Protein AF-A0A8S2MH20-F1 (afdb_monomer)

Nearest PDB structures (foldseek):
  2elb-assembly1_A-2  TM=4.738E-01  e=5.020E-03  Homo sapiens
  3i2w-assembly1_A  TM=4.968E-01  e=1.484E-01  Drosophila melanogaster
  7aal-assembly1_B  TM=5.121E-01  e=1.968E-01  Homo sapiens
  3hah-assembly1_A  TM=5.717E-01  e=6.085E-01  Homo sapiens
  4tql-assembly1_A  TM=4.526E-01  e=5.197E+00  synthetic construct

pLDDT: mean 73.65, std 18.99, range [35.81, 98.44]

InterPro domains:
  IPR004148 BAR domain [PF03114] (23-130)
  IPR004148 BAR domain [PS51021] (1-155)
  IPR027267 AH/BAR domain superfamily [G3DSA:1.20.1270.60] (4-149)
  IPR027267 AH/BAR domain superfamily [SSF103657] (18-142)
  IPR051492 Dynamin-binding and Rho GEF [PTHR22834] (9-238)

Mean predicted aligned error: 18.68 Å

Foldseek 3Di:
DDPPPDLVVVVVVLVCCLCVVLVVVLVVLLVPQAVVLVVVLVVVVPVVVVLVVQLVVLVVQLVVLVVVLVPDDDPCNVVSVVSNVVSVVSNVVSVVVSVPVVVVSVVVSVVSVVRSVVSNVVSVVSSVVSSVVSVVVSVVVLVPDPVVVPDDVVVVVVVVCVVVVVVVVVVLVVDCPRPCNVVVVVPDDPVRVVVVVCVVVVPDDPPDADDVVNVVVCPVPDPPVQKDKDWDDDDDDDDDDDDDPIGIDIDGDD

Organism: NCBI:txid392030

Sequence (254 aa):
MDKVPDLPQQFLRSKRVLLENSFTDFCNHIELYVIQSINSLTKLFVKPTNLISKRHKKLLDYDSAQSAYEKVKDQQLRQVRHALDFSKQSYEVLNNQLIEELPVLYEYGCQILSICLKEYIRAYLCLMQQMRINTQNILNQVLLSDDVQQLNWQEILERFNEKNNTTSEELFQLTITAKNFSERIRNLSKTQLTSIIKNFYNYDKDTYLQTDEVRNLLKHNFPEQNLFIVIQNYTGSSSINQSIKSREKIIVRN

Solvent-accessible surface area (backbone atoms only — not comparable to full-atom values): 14694 Å² total; per-residue (Å²): 136,80,78,78,73,60,62,69,58,54,51,52,51,49,52,46,55,52,54,51,52,48,49,48,52,37,51,53,49,40,45,63,58,31,50,48,49,50,52,52,53,58,59,62,48,53,61,57,55,52,48,53,53,51,30,53,55,30,45,54,51,22,55,51,30,49,58,51,45,77,72,55,68,79,87,55,42,67,62,39,48,53,53,26,55,51,29,43,52,61,19,49,56,47,47,52,51,47,67,61,49,48,61,55,52,50,53,53,50,52,51,52,52,52,50,27,51,52,51,47,52,51,40,50,53,50,40,53,4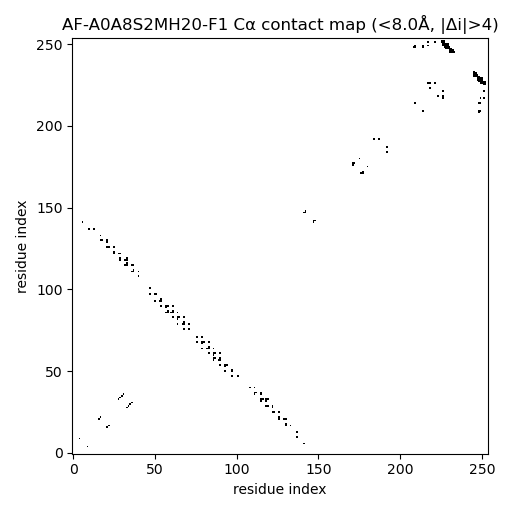9,52,54,50,53,53,51,49,52,51,51,53,57,52,71,69,36,80,76,52,80,76,54,65,61,66,63,53,51,50,54,48,50,53,52,50,49,52,52,47,51,56,48,46,75,72,43,90,83,37,95,53,44,70,58,54,58,70,73,46,52,75,68,58,51,49,51,54,50,47,65,71,51,62,78,83,73,75,92,79,76,79,51,69,67,59,50,51,51,49,61,71,76,43,62,71,94,45,54,44,78,50,72,62,83,82,86,76,94,75,90,82,89,76,90,77,82,74,54,71,40,79,46,74,70,131

Secondary structure (DSSP, 8-state):
------HHHHHHHHHHHHHHHHHHHHHHHHIIIIIHHHHHHHHHHHHHHHHHHHHHHHHHHHHHHHHHHHH--TTSHHHHHHHHHHHHHHHHHHHHHHHHHHHHHHHHHHHHHHHHHHHHHHHHHHHHHHHHHHHHHHHHHHHTSGGGGGS-HHHHHHHHHHHHHHHHHHHHHH-TT-TTHHHHHHHS-HHHHHHHHHHHS-SSS-SS---HHHHHHHHHHS-GGGEEEEEE-------S------EEEEEE--

Radius of gyration: 32.37 Å; Cα contacts (8 Å, |Δi|>4): 120; chains: 1; bounding box: 73×55×103 Å

Structure (mmCIF, N/CA/C/O backbone):
data_AF-A0A8S2MH20-F1
#
_entry.id   AF-A0A8S2MH20-F1
#
loop_
_atom_site.group_PDB
_atom_site.id
_atom_site.type_symbol
_atom_site.label_atom_id
_atom_site.label_alt_id
_atom_site.label_comp_id
_atom_site.label_asym_id
_atom_site.label_entity_id
_atom_site.label_seq_id
_atom_site.pdbx_PDB_ins_code
_atom_site.Cartn_x
_atom_site.Cartn_y
_atom_site.Cartn_z
_atom_site.occupancy
_atom_site.B_iso_or_equiv
_atom_site.auth_seq_id
_atom_site.auth_comp_id
_atom_site.auth_asym_id
_atom_site.auth_atom_id
_atom_site.pdbx_PDB_model_num
ATOM 1 N N . MET A 1 1 ? 22.581 5.894 -60.437 1.00 35.81 1 MET A N 1
ATOM 2 C CA . MET A 1 1 ? 23.258 6.607 -59.334 1.00 35.81 1 MET A CA 1
ATOM 3 C C . MET A 1 1 ? 22.242 6.759 -58.224 1.00 35.81 1 MET A C 1
ATOM 5 O O . MET A 1 1 ? 21.585 7.790 -58.119 1.00 35.81 1 MET A O 1
ATOM 9 N N . ASP A 1 2 ? 22.041 5.681 -57.476 1.00 39.22 2 ASP A N 1
ATOM 10 C CA . ASP A 1 2 ? 21.122 5.684 -56.348 1.00 39.22 2 ASP A CA 1
ATOM 11 C C . ASP A 1 2 ? 21.793 6.422 -55.198 1.00 39.22 2 ASP A C 1
ATOM 13 O O . ASP A 1 2 ? 22.932 6.128 -54.835 1.00 39.22 2 ASP A O 1
ATOM 17 N N . LYS A 1 3 ? 21.116 7.456 -54.694 1.00 41.94 3 LYS A N 1
ATOM 18 C CA . LYS A 1 3 ? 21.581 8.237 -53.551 1.00 41.94 3 LYS A CA 1
ATOM 19 C C . LYS A 1 3 ? 21.791 7.273 -52.388 1.00 41.94 3 LYS A C 1
ATOM 21 O O . LYS A 1 3 ? 20.811 6.746 -51.863 1.00 41.94 3 LYS A O 1
ATOM 26 N N . VAL A 1 4 ? 23.051 7.065 -52.003 1.00 46.25 4 VAL A N 1
ATOM 27 C CA . VAL A 1 4 ? 23.410 6.431 -50.732 1.00 46.25 4 VAL A CA 1
ATOM 28 C C . VAL A 1 4 ? 22.601 7.157 -49.657 1.00 46.25 4 VAL A C 1
ATOM 30 O O . VAL A 1 4 ? 22.699 8.385 -49.555 1.00 46.25 4 VAL A O 1
ATOM 33 N N . PRO A 1 5 ? 21.698 6.469 -48.947 1.00 50.06 5 PRO A N 1
ATOM 34 C CA . PRO A 1 5 ? 20.864 7.143 -47.979 1.00 50.06 5 PRO A CA 1
ATOM 35 C C . PRO A 1 5 ? 21.749 7.660 -46.845 1.00 50.06 5 PRO A C 1
ATOM 37 O O . PRO A 1 5 ? 22.615 6.945 -46.353 1.00 50.06 5 PRO A O 1
ATOM 40 N N . ASP A 1 6 ? 21.520 8.915 -46.462 1.00 62.50 6 ASP A N 1
ATOM 41 C CA . ASP A 1 6 ? 22.255 9.645 -45.428 1.00 62.50 6 ASP A CA 1
ATOM 42 C C . ASP A 1 6 ? 22.274 8.828 -44.119 1.00 62.50 6 ASP A C 1
ATOM 44 O O . ASP A 1 6 ? 21.295 8.800 -43.363 1.00 62.50 6 ASP A O 1
ATOM 48 N N . LEU A 1 7 ? 23.375 8.104 -43.887 1.00 59.34 7 LEU A N 1
ATOM 49 C CA . LEU A 1 7 ? 23.597 7.190 -42.760 1.00 59.34 7 LEU A CA 1
ATOM 50 C C . LEU A 1 7 ? 23.283 7.848 -41.392 1.00 59.34 7 LEU A C 1
ATOM 52 O O . LEU A 1 7 ? 22.625 7.211 -40.562 1.00 59.34 7 LEU A O 1
ATOM 56 N N . PRO A 1 8 ? 23.604 9.144 -41.163 1.00 64.44 8 PRO A N 1
ATOM 57 C CA . PRO A 1 8 ? 23.156 9.901 -39.993 1.00 64.44 8 PRO A CA 1
ATOM 58 C C . PRO A 1 8 ? 21.632 9.992 -39.838 1.00 64.44 8 PRO A C 1
ATOM 60 O O . PRO A 1 8 ? 21.114 9.840 -38.731 1.00 64.44 8 PRO A O 1
ATOM 63 N N . GLN A 1 9 ? 20.875 10.213 -40.917 1.00 64.25 9 GLN A N 1
ATOM 64 C CA . GLN A 1 9 ? 19.411 10.303 -40.845 1.00 64.25 9 GLN A CA 1
ATOM 65 C C . GLN A 1 9 ? 18.760 8.944 -40.603 1.00 64.25 9 GLN A C 1
ATOM 67 O O . GLN A 1 9 ? 17.765 8.868 -39.879 1.00 64.25 9 GLN A O 1
ATOM 72 N N . GLN A 1 10 ? 19.315 7.869 -41.164 1.00 63.44 10 GLN A N 1
ATOM 73 C CA . GLN A 1 10 ? 18.856 6.511 -40.871 1.00 63.44 10 GLN A CA 1
ATOM 74 C C . GLN A 1 10 ? 19.140 6.121 -39.419 1.00 63.44 10 GLN A C 1
ATOM 76 O O . GLN A 1 10 ? 18.257 5.574 -38.754 1.00 63.44 10 GLN A O 1
ATOM 81 N N . PHE A 1 11 ? 20.312 6.480 -38.891 1.00 64.31 11 PHE A N 1
ATOM 82 C CA . PHE A 1 11 ? 20.658 6.291 -37.485 1.00 64.31 11 PHE A CA 1
ATOM 83 C C . PHE A 1 11 ? 19.718 7.072 -36.557 1.00 64.31 11 PHE A C 1
ATOM 85 O O . PHE A 1 11 ? 19.180 6.509 -35.606 1.00 64.31 11 PHE A O 1
ATOM 92 N N . LEU A 1 12 ? 19.450 8.349 -36.852 1.00 66.56 12 LEU A N 1
ATOM 93 C CA . LEU A 1 12 ? 18.551 9.187 -36.051 1.00 66.56 12 LEU A CA 1
ATOM 94 C C . LEU A 1 12 ? 17.091 8.721 -36.112 1.00 66.56 12 LEU A C 1
ATOM 96 O O . LEU A 1 12 ? 16.413 8.730 -35.084 1.00 66.56 12 LEU A O 1
ATOM 100 N N . ARG A 1 13 ? 16.603 8.283 -37.281 1.00 66.81 13 ARG A N 1
ATOM 101 C CA . ARG A 1 13 ? 15.263 7.683 -37.421 1.00 66.81 13 ARG A CA 1
ATOM 102 C C . ARG A 1 13 ? 15.157 6.374 -36.654 1.00 66.81 13 ARG A C 1
ATOM 104 O O . ARG A 1 13 ? 14.195 6.194 -35.917 1.00 66.81 13 ARG A O 1
ATOM 111 N N . SER A 1 14 ? 16.158 5.507 -36.783 1.00 62.75 14 SER A N 1
ATOM 112 C CA . SER A 1 14 ? 16.198 4.232 -36.069 1.00 62.75 14 SER A CA 1
ATOM 113 C C . SER A 1 14 ? 16.231 4.476 -34.568 1.00 62.75 14 SER A C 1
ATOM 115 O O . SER A 1 14 ? 15.357 3.977 -33.879 1.00 62.75 14 SER A O 1
ATOM 117 N N . LYS A 1 15 ? 17.128 5.344 -34.077 1.00 67.19 15 LYS A N 1
ATOM 118 C CA . LYS A 1 15 ? 17.207 5.780 -32.674 1.00 67.19 15 LYS A CA 1
ATOM 119 C C . LYS A 1 15 ? 15.873 6.318 -32.152 1.00 67.19 15 LYS A C 1
ATOM 121 O O . LYS A 1 15 ? 15.484 5.962 -31.045 1.00 67.19 15 LYS A O 1
ATOM 126 N N . ARG A 1 16 ? 15.183 7.159 -32.930 1.00 67.94 16 ARG A N 1
ATOM 127 C CA . ARG A 1 16 ? 13.880 7.727 -32.558 1.00 67.94 16 ARG A CA 1
ATOM 128 C C . ARG A 1 16 ? 12.824 6.638 -32.387 1.00 67.94 16 ARG A C 1
ATOM 130 O O . ARG A 1 16 ? 12.239 6.545 -31.321 1.00 67.94 16 ARG A O 1
ATOM 137 N N . VAL A 1 17 ? 12.652 5.775 -33.387 1.00 64.81 17 VAL A N 1
ATOM 138 C CA . VAL A 1 17 ? 11.684 4.663 -33.349 1.00 64.81 17 VAL A CA 1
ATOM 139 C C . VAL A 1 17 ? 11.989 3.696 -32.198 1.00 64.81 17 VAL A C 1
ATOM 141 O O . VAL A 1 17 ? 11.078 3.204 -31.542 1.00 64.81 17 VAL A O 1
ATOM 144 N N . LEU A 1 18 ? 13.271 3.456 -31.919 1.00 65.62 18 LEU A N 1
ATOM 145 C CA . LEU A 1 18 ? 13.744 2.571 -30.852 1.00 65.62 18 LEU A CA 1
ATOM 146 C C . LEU A 1 18 ? 13.397 3.097 -29.459 1.00 65.62 18 LEU A C 1
ATOM 148 O O . LEU A 1 18 ? 12.849 2.359 -28.642 1.00 65.62 18 LEU A O 1
ATOM 152 N N . LEU A 1 19 ? 13.742 4.362 -29.206 1.00 66.19 19 LEU A N 1
ATOM 153 C CA . LEU A 1 19 ? 13.518 5.023 -27.926 1.00 66.19 19 LEU A CA 1
ATOM 154 C C . LEU A 1 19 ? 12.040 5.309 -27.714 1.00 66.19 19 LEU A C 1
ATOM 156 O O . LEU A 1 19 ? 11.555 5.063 -26.624 1.00 66.19 19 LEU A O 1
ATOM 160 N N . GLU A 1 20 ? 11.326 5.791 -28.728 1.00 72.44 20 GLU A N 1
ATOM 161 C CA . GLU A 1 20 ? 9.916 6.142 -28.580 1.00 72.44 20 GLU A CA 1
ATOM 162 C C . GLU A 1 20 ? 9.058 4.884 -28.423 1.00 72.44 20 GLU A C 1
ATOM 164 O O . GLU A 1 20 ? 8.361 4.770 -27.425 1.00 72.44 20 GLU A O 1
ATOM 169 N N . ASN A 1 21 ? 9.171 3.877 -29.296 1.00 77.88 21 ASN A N 1
ATOM 170 C CA . ASN A 1 21 ? 8.258 2.729 -29.229 1.00 77.88 21 ASN A CA 1
ATOM 171 C C . ASN A 1 21 ? 8.546 1.812 -28.032 1.00 77.88 21 ASN A C 1
ATOM 173 O O . ASN A 1 21 ? 7.634 1.498 -27.274 1.00 77.88 21 ASN A O 1
ATOM 177 N N . SER A 1 22 ? 9.810 1.426 -27.811 1.00 78.94 22 SER A N 1
ATOM 178 C CA . SER A 1 22 ? 10.149 0.491 -26.722 1.00 78.94 22 SER A CA 1
ATOM 179 C C . SER A 1 22 ? 9.887 1.116 -25.347 1.00 78.94 22 SER A C 1
ATOM 181 O O . SER A 1 22 ? 9.432 0.440 -24.424 1.00 78.94 22 SER A O 1
ATOM 183 N N . PHE A 1 23 ? 10.156 2.419 -25.198 1.00 84.25 23 PHE A N 1
ATOM 184 C CA . PHE A 1 23 ? 9.893 3.129 -23.948 1.00 84.25 23 PHE A CA 1
ATOM 185 C C . PHE A 1 23 ? 8.401 3.392 -23.742 1.00 84.25 23 PHE A C 1
ATOM 187 O O . PHE A 1 23 ? 7.917 3.253 -22.622 1.00 84.25 23 PHE A O 1
ATOM 194 N N . THR A 1 24 ? 7.653 3.725 -24.797 1.00 86.38 24 THR A N 1
ATOM 195 C CA . THR A 1 24 ? 6.192 3.844 -24.716 1.00 86.38 24 THR A CA 1
ATOM 196 C C . THR A 1 24 ? 5.551 2.516 -24.322 1.00 86.38 24 THR A C 1
ATOM 198 O O . THR A 1 24 ? 4.717 2.506 -23.420 1.00 86.38 24 THR A O 1
ATOM 201 N N . ASP A 1 25 ? 5.977 1.394 -24.904 1.00 86.56 25 ASP A N 1
ATOM 202 C CA . ASP A 1 25 ? 5.482 0.064 -24.536 1.00 86.56 25 ASP A CA 1
ATOM 203 C C . ASP A 1 25 ? 5.805 -0.281 -23.079 1.00 86.56 25 ASP A C 1
ATOM 205 O O . ASP A 1 25 ? 4.944 -0.775 -22.348 1.00 86.56 25 ASP A O 1
ATOM 209 N N . PHE A 1 26 ? 7.018 0.043 -22.622 1.00 88.94 26 PHE A N 1
ATOM 210 C CA . PHE A 1 26 ? 7.394 -0.084 -21.216 1.00 88.94 26 PHE A CA 1
ATOM 211 C C . PHE A 1 26 ? 6.478 0.748 -20.306 1.00 88.94 26 PHE A C 1
ATOM 213 O O . PHE A 1 26 ? 5.910 0.207 -19.359 1.00 88.94 26 PHE A O 1
ATOM 220 N N . CYS A 1 27 ? 6.290 2.036 -20.598 1.00 92.25 27 CYS A N 1
ATOM 221 C CA . CYS A 1 27 ? 5.433 2.924 -19.812 1.00 92.25 27 CYS A CA 1
ATOM 222 C C . CYS A 1 27 ? 3.981 2.435 -19.775 1.00 92.25 27 CYS A C 1
ATOM 224 O O . CYS A 1 27 ? 3.393 2.375 -18.699 1.00 92.25 27 CYS A O 1
ATOM 226 N N . ASN A 1 28 ? 3.429 2.015 -20.916 1.00 91.69 28 ASN A N 1
ATOM 227 C CA . ASN A 1 28 ? 2.085 1.441 -20.996 1.00 91.69 28 ASN A CA 1
ATOM 228 C C . ASN A 1 28 ? 1.970 0.163 -20.155 1.00 91.69 28 ASN A C 1
ATOM 230 O O . ASN A 1 28 ? 0.976 -0.037 -19.458 1.00 91.69 28 ASN A O 1
ATOM 234 N N . HIS A 1 29 ? 2.998 -0.692 -20.174 1.00 92.69 29 HIS A N 1
ATOM 235 C CA . HIS A 1 29 ? 3.037 -1.903 -19.356 1.00 92.69 29 HIS A CA 1
ATOM 236 C C . HIS A 1 29 ? 3.053 -1.584 -17.857 1.00 92.69 29 HIS A C 1
ATOM 238 O O . HIS A 1 29 ? 2.294 -2.174 -17.087 1.00 92.69 29 HIS A O 1
ATOM 244 N N . ILE A 1 30 ? 3.887 -0.630 -17.433 1.00 95.38 30 ILE A N 1
ATOM 245 C CA . ILE A 1 30 ? 3.940 -0.178 -16.038 1.00 95.38 30 ILE A CA 1
ATOM 246 C C . ILE A 1 30 ? 2.607 0.443 -15.613 1.00 95.38 30 ILE A C 1
ATOM 248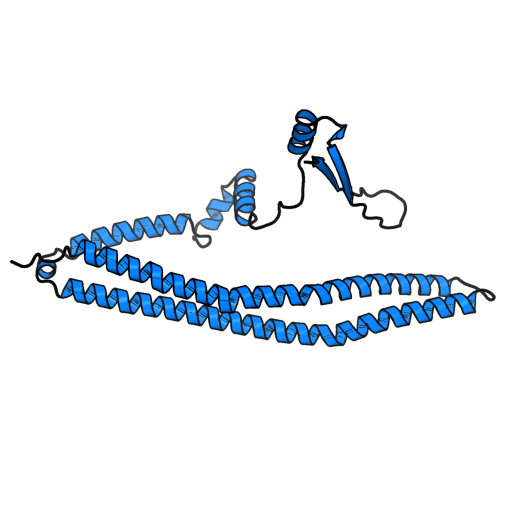 O O . ILE A 1 30 ? 2.104 0.118 -14.536 1.00 95.38 30 ILE A O 1
ATOM 252 N N . GLU A 1 31 ? 2.005 1.280 -16.454 1.00 94.69 31 GLU A N 1
ATOM 253 C CA . GLU A 1 31 ? 0.713 1.903 -16.170 1.00 94.69 31 GLU A CA 1
ATOM 254 C C . GLU A 1 31 ? -0.370 0.841 -15.924 1.00 94.69 31 GLU A C 1
ATOM 256 O O . GLU A 1 31 ? -1.025 0.838 -14.880 1.00 94.69 31 GLU A O 1
ATOM 261 N N . LEU A 1 32 ? -0.502 -0.119 -16.843 1.00 93.38 32 LEU A N 1
ATOM 262 C CA . LEU A 1 32 ? -1.549 -1.141 -16.802 1.00 93.38 32 LEU A CA 1
ATOM 263 C C . LEU A 1 32 ? -1.362 -2.166 -15.678 1.00 93.38 32 LEU A C 1
ATOM 265 O O . LEU A 1 32 ? -2.324 -2.508 -14.997 1.00 93.38 32 LEU A O 1
ATOM 269 N N . TYR A 1 33 ? -0.147 -2.678 -15.475 1.00 90.88 33 TYR A N 1
ATOM 270 C CA . TYR A 1 33 ? 0.060 -3.830 -14.587 1.00 90.88 33 TYR A CA 1
ATOM 271 C C . TYR A 1 33 ? 0.595 -3.461 -13.205 1.00 90.88 33 TYR A C 1
ATOM 273 O O . TYR A 1 33 ? 0.394 -4.219 -12.254 1.00 90.88 33 TYR A O 1
ATOM 281 N N . VAL A 1 34 ? 1.245 -2.304 -13.062 1.00 93.62 34 VAL A N 1
ATOM 282 C CA . VAL A 1 34 ? 1.849 -1.867 -11.796 1.00 93.62 34 VAL A CA 1
ATOM 283 C C . VAL A 1 34 ? 1.042 -0.730 -11.182 1.00 93.62 34 VAL A C 1
ATOM 285 O O . VAL A 1 34 ? 0.529 -0.875 -10.072 1.00 93.62 34 VAL A O 1
ATOM 288 N N . ILE A 1 35 ? 0.882 0.385 -11.898 1.00 93.19 35 ILE A N 1
ATOM 289 C CA . ILE A 1 35 ? 0.248 1.597 -11.359 1.00 93.19 35 ILE A CA 1
ATOM 290 C C . ILE A 1 35 ? -1.234 1.345 -11.065 1.00 93.19 35 ILE A C 1
ATOM 292 O O . ILE A 1 35 ? -1.691 1.610 -9.951 1.00 93.19 35 ILE A O 1
ATOM 296 N N . GLN A 1 36 ? -1.987 0.758 -11.999 1.00 92.94 36 GLN A N 1
ATOM 297 C CA . GLN A 1 36 ? -3.400 0.432 -11.769 1.00 92.94 36 GLN A CA 1
ATOM 298 C C . GLN A 1 36 ? -3.612 -0.580 -10.632 1.00 92.94 36 GLN A C 1
ATOM 300 O O . GLN A 1 36 ? -4.541 -0.421 -9.832 1.00 92.94 36 GLN A O 1
ATOM 305 N N . SER A 1 37 ? -2.739 -1.582 -10.511 1.00 91.94 37 SER A N 1
ATOM 306 C CA . SER A 1 37 ? -2.772 -2.573 -9.427 1.00 91.94 37 SER A CA 1
ATOM 307 C C . SER A 1 37 ? -2.533 -1.925 -8.059 1.00 91.94 37 SER A C 1
ATOM 309 O O . SER A 1 37 ? -3.294 -2.159 -7.117 1.00 91.94 37 SER A O 1
ATOM 311 N N . ILE A 1 38 ? -1.538 -1.036 -7.952 1.00 93.50 38 ILE A N 1
ATOM 312 C CA . ILE A 1 38 ? -1.251 -0.272 -6.726 1.00 93.50 38 ILE A CA 1
ATOM 313 C C . ILE A 1 38 ? -2.396 0.694 -6.397 1.00 93.50 38 ILE A C 1
ATOM 315 O O . ILE A 1 38 ? -2.811 0.793 -5.241 1.00 93.50 38 ILE A O 1
ATOM 319 N N . ASN A 1 39 ? -2.963 1.371 -7.396 1.00 93.31 39 ASN A N 1
ATOM 320 C CA . ASN A 1 39 ? -4.111 2.259 -7.207 1.00 93.31 39 ASN A CA 1
ATOM 321 C C . ASN A 1 39 ? -5.337 1.494 -6.692 1.00 93.31 39 ASN A C 1
ATOM 323 O O . ASN A 1 39 ? -6.046 1.968 -5.802 1.00 93.31 39 ASN A O 1
ATOM 327 N N . SER A 1 40 ? -5.575 0.294 -7.221 1.00 91.25 40 SER A N 1
ATOM 328 C CA . SER A 1 40 ? -6.656 -0.585 -6.769 1.00 91.25 40 SER A CA 1
ATOM 329 C C . SER A 1 40 ? -6.431 -1.044 -5.329 1.00 91.25 40 SER A C 1
ATOM 331 O O . SER A 1 40 ? -7.341 -0.936 -4.509 1.00 91.25 40 SER A O 1
ATOM 333 N N . LEU A 1 41 ? -5.204 -1.447 -4.986 1.00 92.31 41 LEU A N 1
ATOM 334 C CA . LEU A 1 41 ? -4.825 -1.785 -3.614 1.00 92.31 41 LEU A CA 1
ATOM 335 C C . LEU A 1 41 ? -5.025 -0.600 -2.655 1.00 92.31 41 LEU A C 1
ATOM 337 O O . LEU A 1 41 ? -5.595 -0.762 -1.580 1.00 92.31 41 LEU A O 1
ATOM 341 N N . THR A 1 42 ? -4.646 0.612 -3.065 1.00 93.25 42 THR A N 1
ATOM 342 C CA . THR A 1 42 ? -4.823 1.829 -2.254 1.00 93.25 42 THR A CA 1
ATOM 343 C C . THR A 1 42 ? -6.295 2.078 -1.917 1.00 93.25 42 THR A C 1
ATOM 345 O O . THR A 1 42 ? -6.635 2.398 -0.777 1.00 93.25 42 THR A O 1
ATOM 348 N N . LYS A 1 43 ? -7.196 1.868 -2.884 1.00 91.50 43 LYS A N 1
ATOM 349 C CA . LYS A 1 43 ? -8.646 2.002 -2.675 1.00 91.50 43 LYS A CA 1
ATOM 350 C C . LYS A 1 43 ? -9.192 0.972 -1.683 1.00 91.50 43 LYS A C 1
ATOM 352 O O . LYS A 1 43 ? -10.106 1.300 -0.926 1.00 91.50 43 LYS A O 1
ATOM 357 N N . LEU A 1 44 ? -8.629 -0.239 -1.645 1.00 90.75 44 LEU A N 1
ATOM 358 C CA . LEU A 1 44 ? -9.047 -1.281 -0.701 1.00 90.75 44 LEU A CA 1
ATOM 359 C C . LEU A 1 44 ? -8.784 -0.897 0.761 1.00 90.75 44 LEU A C 1
ATOM 361 O O . LEU A 1 44 ? -9.536 -1.337 1.626 1.00 90.75 44 LEU A O 1
ATOM 365 N N . PHE A 1 45 ? -7.800 -0.037 1.055 1.00 90.38 45 PHE A N 1
ATOM 366 C CA . PHE A 1 45 ? -7.512 0.395 2.430 1.00 90.38 45 PHE A CA 1
ATOM 367 C C . PHE A 1 45 ? -8.555 1.350 3.022 1.00 90.38 45 PHE A C 1
ATOM 369 O O . PHE A 1 45 ? -8.690 1.411 4.243 1.00 90.38 45 PHE A O 1
ATOM 376 N N . VAL A 1 46 ? -9.347 2.048 2.199 1.00 93.44 46 VAL A N 1
ATOM 377 C CA . VAL A 1 46 ? -10.290 3.078 2.675 1.00 93.44 46 VAL A CA 1
ATOM 378 C C . VAL A 1 46 ? -11.304 2.510 3.675 1.00 93.44 46 VAL A C 1
ATOM 380 O O . VAL A 1 46 ? -11.510 3.072 4.753 1.00 93.44 46 VAL A O 1
ATOM 383 N N . LYS A 1 47 ? -11.939 1.379 3.345 1.00 91.62 47 LYS A N 1
ATOM 384 C CA . LYS A 1 47 ? -12.954 0.751 4.208 1.00 91.62 47 LYS A CA 1
ATOM 385 C C . LYS A 1 47 ? -12.349 0.250 5.537 1.00 91.62 47 LYS A C 1
ATOM 387 O O . LYS A 1 47 ? -12.879 0.646 6.576 1.00 91.62 47 LYS A O 1
ATOM 392 N N . PRO A 1 48 ? -11.256 -0.536 5.552 1.00 93.31 48 PRO A N 1
ATOM 393 C CA . PRO A 1 48 ? -10.539 -0.912 6.771 1.00 93.31 48 PRO A CA 1
ATOM 394 C C . PRO A 1 48 ? -10.132 0.284 7.638 1.00 93.31 48 PRO A C 1
ATOM 396 O O . PRO A 1 48 ? -10.392 0.272 8.838 1.00 93.31 48 PRO A O 1
ATOM 399 N N . THR A 1 49 ? -9.571 1.355 7.062 1.00 95.00 49 THR A N 1
ATOM 400 C CA . THR A 1 49 ? -9.188 2.562 7.820 1.00 95.00 49 THR A CA 1
ATOM 401 C C . THR A 1 49 ? -10.390 3.213 8.511 1.00 95.00 49 THR A C 1
ATOM 403 O O . THR A 1 49 ? -10.319 3.588 9.689 1.00 95.00 49 THR A O 1
ATOM 406 N N . ASN A 1 50 ? -11.526 3.293 7.816 1.00 95.06 50 ASN A N 1
ATOM 407 C CA . ASN A 1 50 ? -12.770 3.792 8.398 1.00 95.06 50 ASN A CA 1
ATOM 408 C C . ASN A 1 50 ? -13.291 2.863 9.505 1.00 95.06 50 ASN A C 1
ATOM 410 O O . ASN A 1 50 ? -13.747 3.338 10.548 1.00 95.06 50 ASN A O 1
ATOM 414 N N . LEU A 1 51 ? -13.197 1.545 9.311 1.00 96.44 51 LEU A N 1
ATOM 415 C CA . LEU A 1 51 ? -13.639 0.544 10.282 1.00 96.44 51 LEU A CA 1
ATOM 416 C C . LEU A 1 51 ? -12.785 0.585 11.561 1.00 96.44 51 LEU A C 1
ATOM 418 O O . LEU A 1 51 ? -13.338 0.586 12.659 1.00 96.44 51 LEU A O 1
ATOM 422 N N . ILE A 1 52 ? -11.461 0.726 11.431 1.00 97.25 52 ILE A N 1
ATOM 423 C CA . ILE A 1 52 ? -10.522 0.922 12.548 1.00 97.25 52 ILE A CA 1
ATOM 424 C C . ILE A 1 52 ? -10.883 2.183 13.337 1.00 97.25 52 ILE A C 1
ATOM 426 O O . ILE A 1 52 ? -10.983 2.136 14.566 1.00 97.25 52 ILE A O 1
ATOM 430 N N . SER A 1 53 ? -11.135 3.293 12.640 1.00 97.62 53 SER A N 1
ATOM 431 C CA . SER A 1 53 ? -11.535 4.557 13.273 1.00 97.62 53 SER A CA 1
ATOM 432 C C . SER A 1 53 ? -12.866 4.414 14.021 1.00 97.62 53 SER A C 1
ATOM 434 O O . SER A 1 53 ? -13.008 4.876 15.155 1.00 97.62 53 SER A O 1
ATOM 436 N N . LYS A 1 54 ? -13.838 3.708 13.425 1.00 97.44 54 LYS A N 1
ATOM 437 C CA . LYS A 1 54 ? -15.137 3.420 14.049 1.00 97.44 54 LYS A CA 1
ATOM 438 C C . LYS A 1 54 ? -14.993 2.519 15.279 1.00 97.44 54 LYS A C 1
ATOM 440 O O . LYS A 1 54 ? -15.618 2.806 16.299 1.00 97.44 54 LYS A O 1
ATOM 445 N N . ARG A 1 55 ? -14.152 1.479 15.213 1.00 98.38 55 ARG A N 1
ATOM 446 C CA . ARG A 1 55 ? -13.829 0.603 16.351 1.00 98.38 55 ARG A CA 1
ATOM 447 C C . ARG A 1 55 ? -13.226 1.411 17.496 1.00 98.38 55 ARG A C 1
ATOM 449 O O . ARG A 1 55 ? -13.658 1.254 18.630 1.00 98.38 55 ARG A O 1
ATOM 456 N N . HIS A 1 56 ? -12.281 2.305 17.201 1.00 97.88 56 HIS A N 1
ATOM 457 C CA . HIS A 1 56 ? -11.668 3.160 18.216 1.00 97.88 56 HIS A CA 1
ATOM 458 C C . HIS A 1 56 ? -12.703 4.052 18.913 1.00 97.88 56 HIS A C 1
ATOM 460 O O . HIS A 1 56 ? -12.747 4.090 20.137 1.00 97.88 56 HIS A O 1
ATOM 466 N N . LYS A 1 57 ? -13.607 4.685 18.154 1.00 98.06 57 LYS A N 1
ATOM 467 C CA . LYS A 1 57 ? -14.715 5.450 18.743 1.00 98.06 57 LYS A CA 1
ATOM 468 C C . LYS A 1 57 ? -15.595 4.585 19.656 1.00 98.06 57 LYS A C 1
ATOM 470 O O . LYS A 1 57 ? -15.959 5.023 20.739 1.00 98.06 57 LYS A O 1
ATOM 475 N N . LYS A 1 58 ? -15.912 3.354 19.244 1.00 97.38 58 LYS A N 1
ATOM 476 C CA . LYS A 1 58 ? -16.740 2.435 20.043 1.00 97.38 58 LYS A CA 1
ATOM 477 C C . LYS A 1 58 ? -16.042 1.899 21.288 1.00 97.38 58 LYS A C 1
ATOM 479 O O . LYS A 1 58 ? -16.716 1.653 22.280 1.00 97.38 58 LYS A O 1
ATOM 484 N N . LEU A 1 59 ? -14.718 1.777 21.258 1.00 97.56 59 LEU A N 1
ATOM 485 C CA . LEU A 1 59 ? -13.928 1.466 22.445 1.00 97.56 59 LEU A CA 1
ATOM 486 C C . LEU A 1 59 ? -14.047 2.582 23.493 1.00 97.56 59 LEU A C 1
ATOM 488 O O . LEU A 1 59 ? -14.316 2.292 24.649 1.00 97.56 59 LEU A O 1
ATOM 492 N N . LEU A 1 60 ? -13.954 3.850 23.076 1.00 97.88 60 LEU A N 1
ATOM 493 C CA . LEU A 1 60 ? -14.129 4.993 23.983 1.00 97.88 60 LEU A CA 1
ATOM 494 C C . LEU A 1 60 ? -15.549 5.063 24.576 1.00 97.88 60 LEU A C 1
ATOM 496 O O . LEU A 1 60 ? -15.710 5.386 25.755 1.00 97.88 60 LEU A O 1
ATOM 500 N N . ASP A 1 61 ? -16.576 4.739 23.778 1.00 96.62 61 ASP A N 1
ATOM 501 C CA . ASP A 1 61 ? -17.963 4.631 24.259 1.00 96.62 61 ASP A CA 1
ATOM 502 C C . ASP A 1 61 ? -18.091 3.522 25.328 1.00 96.62 61 ASP A C 1
ATOM 504 O O . ASP A 1 61 ? -18.757 3.711 26.348 1.00 96.62 61 ASP A O 1
ATOM 508 N N . TYR A 1 62 ? -17.441 2.372 25.109 1.00 97.06 62 TYR A N 1
ATOM 509 C CA . TYR A 1 62 ? -17.407 1.256 26.057 1.00 97.06 62 TYR A CA 1
ATOM 510 C C . TYR A 1 62 ? -16.664 1.612 27.349 1.00 97.06 62 TYR A C 1
ATOM 512 O O . TYR A 1 62 ? -17.230 1.425 28.423 1.00 97.06 62 TYR A O 1
ATOM 520 N N . ASP A 1 63 ? -15.472 2.207 27.266 1.00 96.62 63 ASP A N 1
ATOM 521 C CA . ASP A 1 63 ? -14.698 2.644 28.438 1.00 96.62 63 ASP A CA 1
ATOM 522 C C . ASP A 1 63 ? -15.483 3.662 29.284 1.00 96.62 63 ASP A C 1
ATOM 524 O O . ASP A 1 63 ? -15.504 3.602 30.517 1.00 96.62 63 ASP A O 1
ATOM 528 N N . SER A 1 64 ? -16.202 4.574 28.623 1.00 94.94 64 SER A N 1
ATOM 529 C CA . SER A 1 64 ? -17.068 5.549 29.296 1.00 94.94 64 SER A CA 1
ATOM 530 C C . SER A 1 64 ? -18.241 4.872 30.013 1.00 94.94 64 SER A C 1
ATOM 532 O O . SER A 1 64 ? -18.542 5.208 31.161 1.00 94.94 64 SER A O 1
ATOM 534 N N . ALA A 1 65 ? -18.892 3.901 29.363 1.00 94.25 65 ALA A N 1
ATOM 535 C CA . ALA A 1 65 ? -19.984 3.130 29.956 1.00 94.25 65 ALA A CA 1
ATOM 536 C C . ALA A 1 65 ? -19.503 2.254 31.126 1.00 94.25 65 ALA A C 1
ATOM 538 O O . ALA A 1 65 ? -20.196 2.151 32.139 1.00 94.25 65 ALA A O 1
ATOM 539 N N . GLN A 1 66 ? -18.300 1.686 31.022 1.00 94.06 66 GLN A N 1
ATOM 540 C CA . GLN A 1 66 ? -17.655 0.908 32.078 1.00 94.06 66 GLN A CA 1
ATOM 541 C C . GLN A 1 66 ? -17.405 1.784 33.313 1.00 94.06 66 GLN A C 1
ATOM 543 O O . GLN A 1 66 ? -17.818 1.430 34.417 1.00 94.06 66 GLN A O 1
ATOM 548 N N . SER A 1 67 ? -16.845 2.985 33.125 1.00 94.19 67 SER A N 1
ATOM 549 C CA . SER A 1 67 ? -16.639 3.933 34.228 1.00 94.19 67 SER A CA 1
ATOM 550 C C . SER A 1 67 ? -17.953 4.396 34.870 1.00 94.19 67 SER A C 1
ATOM 552 O O . SER A 1 67 ? -18.009 4.610 36.082 1.00 94.19 67 SER A O 1
ATOM 554 N N . ALA A 1 68 ? -19.019 4.566 34.081 1.00 91.25 68 ALA A N 1
ATOM 555 C CA . ALA A 1 68 ? -20.340 4.918 34.601 1.00 91.25 68 ALA A CA 1
ATOM 556 C C . ALA A 1 68 ? -20.953 3.778 35.432 1.00 91.25 68 ALA A C 1
ATOM 558 O O . ALA A 1 68 ? -21.527 4.036 36.491 1.00 91.25 68 ALA A O 1
ATOM 559 N N . TYR A 1 69 ? -20.797 2.529 34.983 1.00 91.38 69 TYR A N 1
ATOM 560 C CA . TYR A 1 69 ? -21.264 1.339 35.696 1.00 91.38 69 TYR A CA 1
ATOM 561 C C . TYR A 1 69 ? -20.599 1.185 37.066 1.00 91.38 69 TYR A C 1
ATOM 563 O O . TYR A 1 69 ? -21.287 0.952 38.056 1.00 91.38 69 TYR A O 1
ATOM 571 N N . GLU A 1 70 ? -19.288 1.409 37.148 1.00 90.19 70 GLU A N 1
ATOM 572 C CA . GLU A 1 70 ? -18.516 1.316 38.397 1.00 90.19 70 GLU A CA 1
ATOM 573 C C . GLU A 1 70 ? -18.917 2.363 39.452 1.00 90.19 70 GLU A C 1
ATOM 575 O O . GLU A 1 70 ? -18.703 2.159 40.647 1.00 90.19 70 GLU A O 1
ATOM 580 N N . LYS A 1 71 ? -19.506 3.487 39.028 1.00 89.50 71 LYS A N 1
ATOM 581 C CA . LYS A 1 71 ? -19.857 4.618 39.902 1.00 89.50 71 LYS A CA 1
ATOM 582 C C . LYS A 1 71 ? -21.304 4.597 40.402 1.00 89.50 71 LYS A C 1
ATOM 584 O O . LYS A 1 71 ? -21.625 5.342 41.329 1.00 89.50 71 LYS A O 1
ATOM 589 N N . VAL A 1 72 ? -22.189 3.797 39.802 1.00 89.06 72 VAL A N 1
ATOM 590 C CA . VAL A 1 72 ? -23.633 3.838 40.087 1.00 89.06 72 VAL A CA 1
ATOM 591 C C . VAL A 1 72 ? -24.025 2.898 41.236 1.00 89.06 72 VAL A C 1
ATOM 593 O O . VAL A 1 72 ? -23.497 1.796 41.358 1.00 89.06 72 VAL A O 1
ATOM 596 N N . LYS A 1 73 ? -24.991 3.313 42.073 1.00 80.06 73 LYS A N 1
ATOM 597 C CA . LYS A 1 73 ? -25.575 2.486 43.148 1.00 80.06 73 LYS A CA 1
ATOM 598 C C . LYS A 1 73 ? -27.087 2.277 42.956 1.00 80.06 73 LYS A C 1
ATOM 600 O O . LYS A 1 73 ? -27.808 3.190 42.556 1.00 80.06 73 LYS A O 1
ATOM 605 N N . ASP A 1 74 ? -27.530 1.052 43.239 1.00 72.81 74 ASP A N 1
ATOM 606 C CA . ASP A 1 74 ? -28.904 0.534 43.366 1.00 72.81 74 ASP A CA 1
ATOM 607 C C . ASP A 1 74 ? -29.918 0.825 42.241 1.00 72.81 74 ASP A C 1
ATOM 609 O O . ASP A 1 74 ? -30.173 -0.049 41.411 1.00 72.81 74 ASP A O 1
ATOM 613 N N . GLN A 1 75 ? -30.551 2.001 42.183 1.00 68.56 75 GLN A N 1
ATOM 614 C CA . GLN A 1 75 ? -31.744 2.195 41.334 1.00 68.56 75 GLN A CA 1
ATOM 615 C C . GLN A 1 75 ? -31.445 2.379 39.836 1.00 68.56 75 GLN A C 1
ATOM 617 O O . GLN A 1 75 ? -32.258 1.990 38.998 1.00 68.56 75 GLN A O 1
ATOM 622 N N . GLN A 1 76 ? -30.274 2.913 39.474 1.00 79.12 76 GLN A N 1
ATOM 623 C CA . GLN A 1 76 ? -29.868 3.111 38.069 1.00 79.12 76 GLN A CA 1
ATOM 624 C C . GLN A 1 76 ? -29.029 1.950 37.509 1.00 79.12 76 GLN A C 1
ATOM 626 O O . GLN A 1 76 ? -28.746 1.904 36.311 1.00 79.12 76 GLN A O 1
ATOM 631 N N . LEU A 1 77 ? -28.675 0.970 38.350 1.00 86.88 77 LEU A N 1
ATOM 632 C CA . LEU A 1 77 ? -27.730 -0.097 38.011 1.00 86.88 77 LEU A CA 1
ATOM 633 C C . LEU A 1 77 ? -28.165 -0.920 36.792 1.00 86.88 77 LEU A C 1
ATOM 635 O O . LEU A 1 77 ? -27.342 -1.230 35.936 1.00 86.88 77 LEU A O 1
ATOM 639 N N . ARG A 1 78 ? -29.463 -1.236 36.667 1.00 86.75 78 ARG A N 1
ATOM 640 C CA . ARG A 1 78 ? -29.977 -2.010 35.522 1.00 86.75 78 ARG A CA 1
ATOM 641 C C . ARG A 1 78 ? -29.829 -1.261 34.198 1.00 86.75 78 ARG A C 1
ATOM 643 O O . ARG A 1 78 ? -29.405 -1.855 33.214 1.00 86.75 78 ARG A O 1
ATOM 650 N N . GLN A 1 79 ? -30.161 0.030 34.169 1.00 86.06 79 GLN A N 1
ATOM 651 C CA . GLN A 1 79 ? -30.075 0.842 32.950 1.00 86.06 79 GLN A CA 1
ATOM 652 C C . GLN A 1 79 ? -28.620 1.032 32.515 1.00 86.06 79 GLN A C 1
ATOM 654 O O . GLN A 1 79 ? -28.299 0.838 31.344 1.00 86.06 79 GLN A O 1
ATOM 659 N N . VAL A 1 80 ? -27.731 1.334 33.465 1.00 89.19 80 VAL A N 1
ATOM 660 C CA . VAL A 1 80 ? -26.299 1.497 33.185 1.00 89.19 80 VAL A CA 1
ATOM 661 C C . VAL A 1 80 ? -25.666 0.174 32.742 1.00 89.19 80 VAL A C 1
ATOM 663 O O . VAL A 1 80 ? -24.846 0.173 31.829 1.00 89.19 80 VAL A O 1
ATOM 666 N N . ARG A 1 81 ? -26.106 -0.964 33.296 1.00 92.06 81 ARG A N 1
ATOM 667 C CA . ARG A 1 81 ? -25.684 -2.295 32.838 1.00 92.06 81 ARG A CA 1
ATOM 668 C C . ARG A 1 81 ? -26.105 -2.583 31.395 1.00 92.06 81 ARG A C 1
ATOM 670 O O . ARG A 1 81 ? -25.276 -3.019 30.609 1.00 92.06 81 ARG A O 1
ATOM 677 N N . HIS A 1 82 ? -27.351 -2.288 31.021 1.00 92.69 82 HIS A N 1
ATOM 678 C CA . HIS A 1 82 ? -27.793 -2.444 29.630 1.00 92.69 82 HIS A CA 1
ATOM 679 C C . HIS A 1 82 ? -26.995 -1.559 28.661 1.00 92.69 82 HIS A C 1
ATOM 681 O O . HIS A 1 82 ? -26.629 -2.013 27.579 1.00 92.69 82 HIS A O 1
ATOM 687 N N . ALA A 1 83 ? -26.703 -0.313 29.047 1.00 92.38 83 ALA A N 1
ATOM 688 C CA . ALA A 1 83 ? -25.872 0.582 28.245 1.00 92.38 83 ALA A CA 1
ATOM 689 C C . ALA A 1 83 ? -24.432 0.056 28.099 1.00 92.38 83 ALA A C 1
ATOM 691 O O . ALA A 1 83 ? -23.866 0.120 27.007 1.00 92.38 83 ALA A O 1
ATOM 692 N N . LEU A 1 84 ? -23.862 -0.506 29.171 1.00 95.62 84 LEU A N 1
ATOM 693 C CA . LEU A 1 84 ? -22.550 -1.149 29.153 1.00 95.62 84 LEU A CA 1
ATOM 694 C C . LEU A 1 84 ? -22.516 -2.344 28.195 1.00 95.62 84 LEU A C 1
ATOM 696 O O . LEU A 1 84 ? -21.657 -2.389 27.314 1.00 95.62 84 LEU A O 1
ATOM 700 N N . ASP A 1 85 ? -23.466 -3.271 28.330 1.00 96.69 85 ASP A N 1
ATOM 701 C CA . ASP A 1 85 ? -23.543 -4.473 27.494 1.00 96.69 85 ASP A CA 1
ATOM 702 C C . ASP A 1 85 ? -23.710 -4.107 26.007 1.00 96.69 85 ASP A C 1
ATOM 704 O O . ASP A 1 85 ? -23.045 -4.679 25.141 1.00 96.69 85 ASP A O 1
ATOM 708 N N . PHE A 1 86 ? -24.525 -3.092 25.700 1.00 96.69 86 PHE A N 1
ATOM 709 C CA . PHE A 1 86 ? -24.710 -2.603 24.332 1.00 96.69 86 PHE A CA 1
ATOM 710 C C . PHE A 1 86 ? -23.436 -1.975 23.741 1.00 96.69 86 PHE A C 1
ATOM 712 O O . PHE A 1 86 ? -23.073 -2.259 22.592 1.00 96.69 86 PHE A O 1
ATOM 719 N N . SER A 1 87 ? -22.741 -1.127 24.508 1.00 96.19 87 SER A N 1
ATOM 720 C CA . SER A 1 87 ? -21.473 -0.526 24.076 1.00 96.19 87 SER A CA 1
ATOM 721 C C . SER A 1 87 ? -20.392 -1.588 23.877 1.00 96.19 87 SER A C 1
ATOM 723 O O . SER A 1 87 ? -19.674 -1.541 22.875 1.00 96.19 87 SER A O 1
ATOM 725 N N . LYS A 1 88 ? -20.331 -2.585 24.770 1.00 97.50 88 LYS A N 1
ATOM 726 C CA . LYS A 1 88 ? -19.424 -3.731 24.665 1.00 97.50 88 LYS A CA 1
ATOM 727 C C . LYS A 1 88 ? -19.670 -4.521 23.385 1.00 97.50 88 LYS A C 1
ATOM 729 O O . LYS A 1 88 ? -18.754 -4.677 22.583 1.00 97.50 88 LYS A O 1
ATOM 734 N N . GLN A 1 89 ? -20.912 -4.941 23.146 1.00 98.12 89 GLN A N 1
ATOM 735 C CA . GLN A 1 89 ? -21.278 -5.699 21.950 1.00 98.12 89 GLN A CA 1
ATOM 736 C C . GLN A 1 89 ? -20.961 -4.915 20.668 1.00 98.12 89 GLN A C 1
ATOM 738 O O . GLN A 1 89 ? -20.397 -5.459 19.719 1.00 98.12 89 GLN A O 1
ATOM 743 N N . SER A 1 90 ? -21.279 -3.617 20.641 1.00 97.31 90 SER A N 1
ATOM 744 C CA . SER A 1 90 ? -21.008 -2.753 19.485 1.00 97.31 90 SER A CA 1
ATOM 745 C C . SER A 1 90 ? -19.513 -2.634 19.170 1.00 97.31 90 SER A C 1
ATOM 747 O O . SER A 1 90 ? -19.133 -2.554 17.999 1.00 97.31 90 SER A O 1
ATOM 749 N N . TYR A 1 91 ? -18.665 -2.602 20.201 1.00 98.44 91 TYR A N 1
ATOM 750 C CA . TYR A 1 91 ? -17.212 -2.640 20.056 1.00 98.44 91 TYR A CA 1
ATOM 751 C C . TYR A 1 91 ? -16.726 -4.016 19.577 1.00 98.44 91 TYR A C 1
ATOM 753 O O . TYR A 1 91 ? -15.975 -4.085 18.602 1.00 98.44 91 TYR A O 1
ATOM 761 N N . GLU A 1 92 ? -17.170 -5.097 20.223 1.00 98.06 92 GLU A N 1
ATOM 762 C CA . GLU A 1 92 ? -16.722 -6.467 19.945 1.00 98.06 92 GLU A CA 1
ATOM 763 C C . GLU A 1 92 ? -17.026 -6.897 18.509 1.00 98.06 92 GLU A C 1
ATOM 765 O O . GLU A 1 92 ? -16.161 -7.477 17.859 1.00 98.06 92 GLU A O 1
ATOM 770 N N . VAL A 1 93 ? -18.195 -6.534 17.968 1.00 98.38 93 VAL A N 1
ATOM 771 C CA . VAL A 1 93 ? -18.546 -6.814 16.564 1.00 98.38 93 VAL A CA 1
ATOM 772 C C . VAL A 1 93 ? -17.529 -6.196 15.601 1.00 98.38 93 VAL A C 1
ATOM 774 O O . VAL A 1 93 ? -17.018 -6.880 14.716 1.00 98.38 93 VAL A O 1
ATOM 777 N N . LEU A 1 94 ? -17.189 -4.915 15.783 1.00 97.75 94 LEU A N 1
ATOM 778 C CA . LEU A 1 94 ? -16.207 -4.236 14.929 1.00 97.75 94 LEU A CA 1
ATOM 779 C C . LEU A 1 94 ? -14.792 -4.787 15.133 1.00 97.75 94 LEU A C 1
ATOM 781 O O . LEU A 1 94 ? -14.013 -4.857 14.186 1.00 97.75 94 LEU A O 1
ATOM 785 N N . ASN A 1 95 ? -14.445 -5.141 16.370 1.00 98.19 95 ASN A N 1
ATOM 786 C CA . ASN A 1 95 ? -13.139 -5.689 16.703 1.00 98.19 95 ASN A CA 1
ATOM 787 C C . A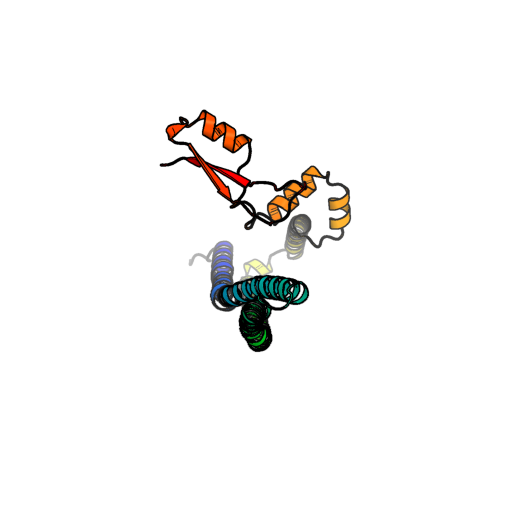SN A 1 95 ? -12.929 -7.070 16.069 1.00 98.19 95 ASN A C 1
ATOM 789 O O . ASN A 1 95 ? -11.896 -7.290 15.444 1.00 98.19 95 ASN A O 1
ATOM 793 N N . ASN A 1 96 ? -13.917 -7.959 16.171 1.00 98.00 96 ASN A N 1
ATOM 794 C CA . ASN A 1 96 ? -13.855 -9.296 15.585 1.00 98.00 96 ASN A CA 1
ATOM 795 C C . ASN A 1 96 ? -13.803 -9.230 14.056 1.00 98.00 96 ASN A C 1
ATOM 797 O O . ASN A 1 96 ? -12.948 -9.872 13.457 1.00 98.00 96 ASN A O 1
ATOM 801 N N . GLN A 1 97 ? -14.607 -8.356 13.437 1.00 97.62 97 GLN A N 1
ATOM 802 C CA . GLN A 1 97 ? -14.529 -8.115 11.995 1.00 97.62 97 GLN A CA 1
ATOM 803 C C . GLN A 1 97 ? -13.116 -7.693 11.555 1.00 97.62 97 GLN A C 1
ATOM 805 O O . GLN A 1 97 ? -12.609 -8.168 10.546 1.00 97.62 97 GLN A O 1
ATOM 810 N N . LEU A 1 98 ? -12.451 -6.811 12.310 1.00 97.12 98 LEU A N 1
ATOM 811 C CA . LEU A 1 98 ? -11.087 -6.378 11.990 1.00 97.12 98 LEU A CA 1
ATOM 812 C C . LEU A 1 98 ? -10.042 -7.478 12.202 1.00 97.12 98 LEU A C 1
ATOM 814 O O . LEU A 1 98 ? -9.096 -7.555 11.421 1.00 97.12 98 LEU A O 1
ATOM 818 N N . ILE A 1 99 ? -10.203 -8.314 13.230 1.00 97.88 99 ILE A N 1
ATOM 819 C CA . ILE A 1 99 ? -9.325 -9.468 13.473 1.00 97.88 99 ILE A CA 1
ATOM 820 C C . ILE A 1 99 ? -9.396 -10.456 12.303 1.00 97.88 99 ILE A C 1
ATOM 822 O O . ILE A 1 99 ? -8.369 -11.011 11.922 1.00 97.88 99 ILE A O 1
ATOM 826 N N . GLU A 1 100 ? -10.577 -10.640 11.713 1.00 95.62 100 GLU A N 1
ATOM 827 C CA . GLU A 1 100 ? -10.782 -11.525 10.563 1.00 95.62 100 GLU A CA 1
ATOM 828 C C . GLU A 1 100 ? -10.310 -10.895 9.241 1.00 95.62 100 GLU A C 1
ATOM 830 O O . GLU A 1 100 ? -9.596 -11.532 8.468 1.00 95.62 100 GLU A O 1
ATOM 835 N N . GLU A 1 101 ? -10.679 -9.640 8.965 1.00 94.56 101 GLU A N 1
ATOM 836 C CA . GLU A 1 101 ? -10.448 -9.016 7.654 1.00 94.56 101 GLU A CA 1
ATOM 837 C C . GLU A 1 101 ? -9.005 -8.506 7.456 1.00 94.56 101 GLU A C 1
ATOM 839 O O . GLU A 1 101 ? -8.490 -8.548 6.335 1.00 94.56 101 GLU A O 1
ATOM 844 N N . LEU A 1 102 ? -8.326 -8.010 8.502 1.00 95.50 102 LEU A N 1
ATOM 845 C CA . LEU A 1 102 ? -6.997 -7.391 8.349 1.00 95.50 102 LEU A CA 1
ATOM 846 C C . LEU A 1 102 ? -5.888 -8.364 7.910 1.00 95.50 102 LEU A C 1
ATOM 848 O O . LEU A 1 102 ? -5.107 -7.978 7.037 1.00 95.50 102 LEU A O 1
ATOM 852 N N . PRO A 1 103 ? -5.783 -9.595 8.450 1.00 95.25 103 PRO A N 1
ATOM 853 C CA . PRO A 1 103 ? -4.781 -10.556 7.991 1.00 95.25 103 PRO A CA 1
ATOM 854 C C . PRO A 1 103 ? -4.962 -10.919 6.515 1.00 95.25 103 PRO A C 1
ATOM 856 O O . PRO A 1 103 ? -3.990 -10.970 5.765 1.00 95.25 103 PRO A O 1
ATOM 859 N N . VAL A 1 104 ? -6.215 -11.082 6.085 1.00 93.94 104 VAL A N 1
ATOM 860 C CA . VAL A 1 104 ? -6.565 -11.377 4.692 1.00 93.94 104 VAL A CA 1
ATOM 861 C C . VAL A 1 104 ? -6.154 -10.219 3.782 1.00 93.94 104 VAL A C 1
ATOM 863 O O . VAL A 1 104 ? -5.495 -10.426 2.764 1.00 93.94 104 VAL A O 1
ATOM 866 N N . LEU A 1 105 ? -6.475 -8.980 4.168 1.00 93.00 105 LEU A N 1
ATOM 867 C CA . LEU A 1 105 ? -6.051 -7.786 3.435 1.00 93.00 105 LEU A CA 1
ATOM 868 C C . LEU A 1 105 ? -4.523 -7.682 3.330 1.00 93.00 105 LEU A C 1
ATOM 870 O O . LEU A 1 105 ? -4.008 -7.316 2.273 1.00 93.00 105 LEU A O 1
ATOM 874 N N . TYR A 1 106 ? -3.807 -7.988 4.413 1.00 93.75 106 TYR A N 1
ATOM 875 C CA . TYR A 1 106 ? -2.348 -7.984 4.433 1.00 93.75 106 TYR A CA 1
ATOM 876 C C . TYR A 1 106 ? -1.773 -9.000 3.441 1.00 93.75 106 TYR A C 1
ATOM 878 O O . TYR A 1 106 ? -0.933 -8.640 2.616 1.00 93.75 106 TYR A O 1
ATOM 886 N N . GLU A 1 107 ? -2.268 -10.239 3.468 1.00 93.00 107 GLU A N 1
ATOM 887 C CA . GLU A 1 107 ? -1.815 -11.297 2.567 1.00 93.00 107 GLU A CA 1
ATOM 888 C C . GLU A 1 107 ? -2.043 -10.924 1.095 1.00 93.00 107 GLU A C 1
ATOM 890 O O . GLU A 1 107 ? -1.100 -10.945 0.297 1.00 93.00 107 GLU A O 1
ATOM 895 N N . TYR A 1 108 ? -3.257 -10.490 0.740 1.00 92.25 108 TYR A N 1
ATOM 896 C CA . TYR A 1 108 ? -3.561 -10.029 -0.618 1.00 92.25 108 TYR A CA 1
ATOM 897 C C . TYR A 1 108 ? -2.708 -8.825 -1.028 1.00 92.25 108 TYR A C 1
ATOM 899 O O . TYR A 1 108 ? -2.223 -8.767 -2.159 1.00 92.25 108 TYR A O 1
ATOM 907 N N . GLY A 1 109 ? -2.480 -7.877 -0.116 1.00 93.38 109 GLY A N 1
ATOM 908 C CA . GLY A 1 109 ? -1.614 -6.727 -0.360 1.00 93.38 109 GLY A CA 1
ATOM 909 C C . GLY A 1 109 ? -0.184 -7.145 -0.704 1.00 93.38 109 GLY A C 1
ATOM 910 O O . GLY A 1 109 ? 0.374 -6.677 -1.698 1.00 93.38 109 GLY A O 1
ATOM 911 N N . CYS A 1 110 ? 0.394 -8.076 0.057 1.00 93.81 110 CYS A N 1
ATOM 912 C CA . CYS A 1 110 ? 1.719 -8.629 -0.220 1.00 93.81 110 CYS A CA 1
ATOM 913 C C . CYS A 1 110 ? 1.781 -9.347 -1.575 1.00 93.81 110 CYS A C 1
ATOM 915 O O . CYS A 1 110 ? 2.746 -9.164 -2.322 1.00 93.81 110 CYS A O 1
ATOM 917 N N . GLN A 1 111 ? 0.758 -10.133 -1.918 1.00 91.75 111 GLN A N 1
ATOM 918 C CA . GLN A 1 111 ? 0.690 -10.827 -3.205 1.00 91.75 111 GLN A CA 1
ATOM 919 C C . GLN A 1 111 ? 0.629 -9.842 -4.380 1.00 91.75 111 GLN A C 1
ATOM 921 O O . GLN A 1 111 ? 1.411 -9.975 -5.323 1.00 91.75 111 GLN A O 1
ATOM 926 N N . ILE A 1 112 ? -0.228 -8.816 -4.303 1.00 93.00 112 ILE A N 1
ATOM 927 C CA . ILE A 1 112 ? -0.332 -7.771 -5.334 1.00 93.00 112 ILE A CA 1
ATOM 928 C C . ILE A 1 112 ? 1.008 -7.053 -5.503 1.00 93.00 112 ILE A C 1
ATOM 930 O O . ILE A 1 112 ? 1.493 -6.923 -6.624 1.00 93.00 112 ILE A O 1
ATOM 934 N N . LEU A 1 113 ? 1.654 -6.641 -4.407 1.00 94.00 113 LEU A N 1
ATOM 935 C CA . LEU A 1 113 ? 2.960 -5.978 -4.470 1.00 94.00 113 LEU A CA 1
ATOM 936 C C . LEU A 1 113 ? 4.042 -6.881 -5.080 1.00 94.00 113 LEU A C 1
ATOM 938 O O . LEU A 1 113 ? 4.867 -6.407 -5.861 1.00 94.00 113 LEU A O 1
ATOM 942 N N . SER A 1 114 ? 4.022 -8.182 -4.775 1.00 91.62 114 SER A N 1
ATOM 943 C CA . SER A 1 114 ? 4.931 -9.155 -5.389 1.00 91.62 114 SER A CA 1
ATOM 944 C C . SER A 1 114 ? 4.719 -9.258 -6.901 1.00 91.62 114 SER A C 1
ATOM 946 O O . SER A 1 114 ? 5.692 -9.270 -7.657 1.00 91.62 114 SER A O 1
ATOM 948 N N . ILE A 1 115 ? 3.462 -9.297 -7.353 1.00 91.81 115 ILE A N 1
ATOM 949 C CA . ILE A 1 115 ? 3.114 -9.312 -8.780 1.00 91.81 115 ILE A CA 1
ATOM 950 C C . ILE A 1 115 ? 3.581 -8.018 -9.448 1.00 91.81 115 ILE A C 1
ATOM 952 O O . ILE A 1 115 ? 4.289 -8.084 -10.448 1.00 91.81 115 ILE A O 1
ATOM 956 N N . CYS A 1 116 ? 3.283 -6.858 -8.861 1.00 94.75 116 CYS A N 1
ATOM 957 C CA . CYS A 1 116 ? 3.7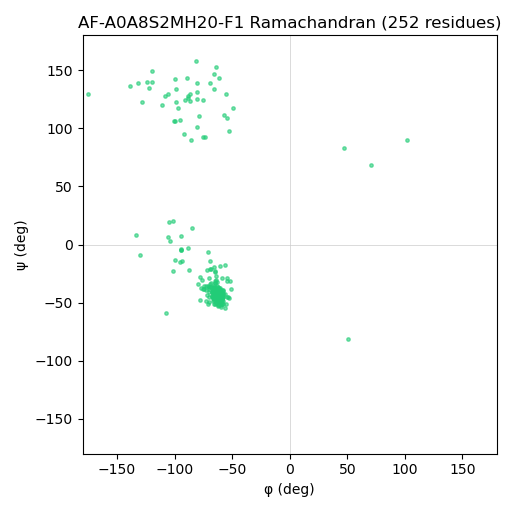37 -5.561 -9.362 1.00 94.75 116 CYS A CA 1
ATOM 958 C C . CYS A 1 116 ? 5.259 -5.514 -9.541 1.00 94.75 116 CYS A C 1
ATOM 960 O O . CYS A 1 116 ? 5.749 -5.063 -10.574 1.00 94.75 116 CYS A O 1
ATOM 962 N N . LEU A 1 117 ? 6.018 -6.014 -8.561 1.00 95.00 117 LEU A N 1
ATOM 963 C CA . LEU A 1 117 ? 7.477 -6.048 -8.640 1.00 95.00 117 LEU A CA 1
ATOM 964 C C . LEU A 1 117 ? 7.964 -6.967 -9.769 1.00 95.00 117 LEU A C 1
ATOM 966 O O . LEU A 1 117 ? 8.858 -6.590 -10.525 1.00 95.00 117 LEU A O 1
ATOM 970 N N . LYS A 1 118 ? 7.367 -8.156 -9.912 1.00 91.31 118 LYS A N 1
ATOM 971 C CA . LYS A 1 118 ? 7.691 -9.092 -11.001 1.00 91.31 118 LYS A CA 1
ATOM 972 C C . LYS A 1 118 ? 7.394 -8.483 -12.368 1.00 91.31 118 LYS A C 1
ATOM 974 O O . LYS A 1 118 ? 8.240 -8.561 -13.255 1.00 91.31 118 LYS A O 1
ATOM 979 N N . GLU A 1 119 ? 6.237 -7.849 -12.523 1.00 93.19 119 GLU A N 1
ATOM 980 C CA . GLU A 1 119 ? 5.829 -7.194 -13.767 1.00 93.19 119 GLU A CA 1
ATOM 981 C C . GLU A 1 119 ? 6.726 -6.007 -14.113 1.00 93.19 119 GLU A C 1
ATOM 983 O O . GLU A 1 119 ? 7.144 -5.875 -15.263 1.00 93.19 119 GLU A O 1
ATOM 988 N N . TYR A 1 120 ? 7.112 -5.203 -13.119 1.00 92.88 120 TYR A N 1
ATOM 989 C CA . TYR A 1 120 ? 8.087 -4.131 -13.302 1.00 92.88 120 TYR A CA 1
ATOM 990 C C . TYR A 1 120 ? 9.434 -4.670 -13.794 1.00 92.88 120 TYR A C 1
ATOM 992 O O . TYR A 1 120 ? 9.952 -4.216 -14.814 1.00 92.88 120 TYR A O 1
ATOM 1000 N N . ILE A 1 121 ? 9.993 -5.667 -13.097 1.00 92.12 121 ILE A N 1
ATOM 1001 C CA . ILE A 1 121 ? 11.283 -6.269 -13.462 1.00 92.12 121 ILE A CA 1
ATOM 1002 C C . ILE A 1 121 ? 11.203 -6.865 -14.868 1.00 92.12 121 ILE A C 1
ATOM 1004 O O . ILE A 1 121 ? 12.104 -6.656 -15.677 1.00 92.12 121 ILE A O 1
ATOM 1008 N N . ARG A 1 122 ? 10.115 -7.569 -15.190 1.00 89.31 122 ARG A N 1
ATOM 1009 C CA . ARG A 1 122 ? 9.892 -8.162 -16.511 1.00 89.31 122 ARG A CA 1
ATOM 1010 C C . ARG A 1 122 ? 9.868 -7.105 -17.612 1.00 89.31 122 ARG A C 1
ATOM 1012 O O . ARG A 1 122 ? 10.560 -7.267 -18.615 1.00 89.31 122 ARG A O 1
ATOM 1019 N N . ALA A 1 123 ? 9.106 -6.030 -17.424 1.00 90.69 123 ALA A N 1
ATOM 1020 C CA . ALA A 1 123 ? 9.026 -4.931 -18.381 1.00 90.69 123 ALA A CA 1
ATOM 1021 C C . ALA A 1 123 ? 10.386 -4.252 -18.568 1.00 90.69 123 ALA A C 1
ATOM 1023 O O . ALA A 1 123 ? 10.807 -4.006 -19.697 1.00 90.69 123 ALA A O 1
ATOM 1024 N N . TYR A 1 124 ? 11.106 -4.022 -17.469 1.00 90.50 124 TYR A N 1
ATOM 1025 C CA . TYR A 1 124 ? 12.435 -3.423 -17.492 1.00 90.50 124 TYR A CA 1
ATOM 1026 C C . TYR A 1 124 ? 13.447 -4.295 -18.246 1.00 90.50 124 TYR A C 1
ATOM 1028 O O . TYR A 1 124 ? 14.160 -3.808 -19.121 1.00 90.50 124 TYR A O 1
ATOM 1036 N N . LEU A 1 125 ? 13.487 -5.600 -17.964 1.00 87.44 125 LEU A N 1
ATOM 1037 C CA . LEU A 1 125 ? 14.370 -6.531 -18.669 1.00 87.44 125 LEU A CA 1
ATOM 1038 C C . LEU A 1 125 ? 14.030 -6.618 -20.163 1.00 87.44 125 LEU A C 1
ATOM 1040 O O . LEU A 1 125 ? 14.944 -6.646 -20.987 1.00 87.44 125 LEU A O 1
ATOM 1044 N N . CYS A 1 126 ? 12.741 -6.609 -20.516 1.00 89.06 126 CYS A N 1
ATOM 1045 C CA . CYS A 1 126 ? 12.290 -6.585 -21.907 1.00 89.06 126 CYS A CA 1
ATOM 1046 C C . CYS A 1 126 ? 12.778 -5.321 -22.630 1.00 89.06 126 CYS A C 1
ATOM 1048 O O . CYS A 1 126 ? 13.396 -5.426 -23.690 1.00 89.06 126 CYS A O 1
ATOM 1050 N N . LEU A 1 127 ? 12.595 -4.146 -22.015 1.00 87.25 127 LEU A N 1
ATOM 1051 C CA . LEU A 1 127 ? 13.098 -2.875 -22.534 1.00 87.25 127 LEU A CA 1
ATOM 1052 C C . LEU A 1 127 ? 14.612 -2.946 -22.766 1.00 87.25 127 LEU A C 1
ATOM 1054 O O . LEU A 1 127 ? 15.084 -2.670 -23.865 1.00 87.25 127 LEU A O 1
ATOM 1058 N N . MET A 1 128 ? 15.382 -3.380 -21.766 1.00 86.31 128 MET A N 1
ATOM 1059 C CA . MET A 1 128 ? 16.840 -3.483 -21.882 1.00 86.31 128 MET A CA 1
ATOM 1060 C C . MET A 1 128 ? 17.273 -4.453 -22.988 1.00 86.31 128 MET A C 1
ATOM 1062 O O . MET A 1 128 ? 18.223 -4.177 -23.724 1.00 86.31 128 MET A O 1
ATOM 1066 N N . GLN A 1 129 ? 16.571 -5.576 -23.145 1.00 83.31 129 GLN A N 1
ATOM 1067 C CA . GLN A 1 129 ? 16.843 -6.541 -24.205 1.00 83.31 129 GLN A CA 1
ATOM 1068 C C . GLN A 1 129 ? 16.547 -5.964 -25.594 1.00 83.31 129 GLN A C 1
ATOM 1070 O O . GLN A 1 129 ? 17.383 -6.106 -26.490 1.00 83.31 129 GLN A O 1
ATOM 1075 N N . GLN A 1 130 ? 15.401 -5.303 -25.775 1.00 82.44 130 GLN A N 1
ATOM 1076 C CA . GLN A 1 130 ? 15.035 -4.644 -27.032 1.00 82.44 130 GLN A CA 1
ATOM 1077 C C . GLN A 1 130 ? 16.042 -3.547 -27.390 1.00 82.44 130 GLN A C 1
ATOM 1079 O O . GLN A 1 130 ? 16.554 -3.518 -28.510 1.00 82.44 130 GLN A O 1
ATOM 1084 N N . MET A 1 131 ? 16.409 -2.709 -26.417 1.00 79.94 131 MET A N 1
ATOM 1085 C CA . MET A 1 131 ? 17.423 -1.666 -26.585 1.00 79.94 131 MET A CA 1
ATOM 1086 C C . MET A 1 131 ? 18.767 -2.259 -27.019 1.00 79.94 131 MET A C 1
ATOM 1088 O O . MET A 1 131 ? 19.367 -1.776 -27.980 1.00 79.94 131 MET A O 1
ATOM 1092 N N . ARG A 1 132 ? 19.217 -3.349 -26.382 1.00 78.38 132 ARG A N 1
ATOM 1093 C CA . ARG A 1 132 ? 20.465 -4.037 -26.744 1.00 78.38 132 ARG A CA 1
ATOM 1094 C C . ARG A 1 132 ? 20.427 -4.609 -28.161 1.00 78.38 132 ARG A C 1
ATOM 1096 O O . ARG A 1 132 ? 21.343 -4.345 -28.933 1.00 78.38 132 ARG A O 1
ATOM 1103 N N . ILE A 1 133 ? 19.398 -5.392 -28.500 1.00 80.19 133 ILE A N 1
ATOM 1104 C CA . ILE A 1 133 ? 19.273 -6.043 -29.818 1.00 80.19 133 ILE A CA 1
ATOM 1105 C C . ILE A 1 133 ? 19.255 -4.992 -30.922 1.00 80.19 133 ILE A C 1
ATOM 1107 O O . ILE A 1 133 ? 20.001 -5.089 -31.892 1.00 80.19 133 ILE A O 1
ATOM 1111 N N . ASN A 1 134 ? 18.440 -3.957 -30.757 1.00 73.69 134 ASN A N 1
ATOM 1112 C CA . ASN A 1 134 ? 18.299 -2.947 -31.789 1.00 73.69 134 ASN A CA 1
ATOM 1113 C C . ASN A 1 134 ? 19.563 -2.076 -31.910 1.00 73.69 134 ASN A C 1
ATOM 1115 O O . ASN A 1 134 ? 19.955 -1.737 -33.024 1.00 73.69 134 ASN A O 1
ATOM 1119 N N . THR A 1 135 ? 20.253 -1.777 -30.802 1.00 73.88 135 THR A N 1
ATOM 1120 C CA . THR A 1 135 ? 21.565 -1.102 -30.845 1.00 73.88 135 THR A CA 1
ATOM 1121 C C . THR A 1 135 ? 22.602 -1.961 -31.568 1.00 73.88 135 THR A C 1
ATOM 1123 O O . THR A 1 135 ? 23.333 -1.449 -32.411 1.00 73.88 135 THR A O 1
ATOM 1126 N N . GLN A 1 136 ? 22.629 -3.273 -31.310 1.00 74.75 136 GLN A N 1
ATOM 1127 C CA . GLN A 1 136 ? 23.511 -4.204 -32.015 1.00 74.75 136 GLN A CA 1
ATOM 1128 C C . GLN A 1 136 ? 23.207 -4.257 -33.518 1.00 74.75 136 GLN A C 1
ATOM 1130 O O . GLN A 1 136 ? 24.129 -4.272 -34.327 1.00 74.75 136 GLN A O 1
ATOM 1135 N N . ASN A 1 137 ? 21.930 -4.249 -33.903 1.00 74.00 137 ASN A N 1
ATOM 1136 C CA . ASN A 1 137 ? 21.527 -4.238 -35.309 1.00 74.00 137 ASN A CA 1
ATOM 1137 C C . ASN A 1 137 ? 22.008 -2.969 -36.022 1.00 74.00 137 ASN A C 1
ATOM 1139 O O . ASN A 1 137 ? 22.542 -3.058 -37.125 1.00 74.00 137 ASN A O 1
ATOM 1143 N N . ILE A 1 138 ? 21.875 -1.807 -35.377 1.00 71.75 138 ILE A N 1
ATOM 1144 C CA . ILE A 1 138 ? 22.382 -0.537 -35.907 1.00 71.75 138 ILE A CA 1
ATOM 1145 C C . ILE A 1 138 ? 23.913 -0.568 -36.015 1.00 71.75 138 ILE A C 1
ATOM 1147 O O . ILE A 1 138 ? 24.455 -0.194 -37.050 1.00 71.75 138 ILE A O 1
ATOM 1151 N N . LEU A 1 139 ? 24.615 -1.050 -34.984 1.00 71.44 139 LEU A N 1
ATOM 1152 C CA . LEU A 1 139 ? 26.074 -1.191 -35.011 1.00 71.44 139 LEU A CA 1
ATOM 1153 C C . LEU A 1 139 ? 26.530 -2.094 -36.161 1.00 71.44 139 LEU A C 1
ATOM 1155 O O . LEU A 1 139 ? 27.434 -1.721 -36.900 1.00 71.44 139 LEU A O 1
ATOM 1159 N N . ASN A 1 140 ? 25.876 -3.238 -36.362 1.00 72.75 140 ASN A N 1
ATOM 1160 C CA . ASN A 1 140 ? 26.189 -4.145 -37.463 1.00 72.75 140 ASN A CA 1
ATOM 1161 C C . ASN A 1 140 ? 25.934 -3.492 -38.833 1.00 72.75 140 ASN A C 1
ATOM 1163 O O . ASN A 1 140 ? 26.737 -3.671 -39.739 1.00 72.75 140 ASN A O 1
ATOM 1167 N N . GLN A 1 141 ? 24.860 -2.710 -38.990 1.00 69.06 141 GLN A N 1
ATOM 1168 C CA . GLN A 1 141 ? 24.589 -1.968 -40.231 1.00 69.06 141 GLN A CA 1
ATOM 1169 C C . GLN A 1 141 ? 25.662 -0.913 -40.527 1.00 69.06 141 GLN A C 1
ATOM 1171 O O . GLN A 1 141 ? 26.078 -0.776 -41.672 1.00 69.06 141 GLN A O 1
ATOM 1176 N N . VAL A 1 142 ? 26.131 -0.200 -39.500 1.00 67.56 142 VAL A N 1
ATOM 1177 C CA . VAL A 1 142 ? 27.197 0.807 -39.628 1.00 67.56 142 VAL A CA 1
ATOM 1178 C C . VAL A 1 142 ? 28.550 0.148 -39.916 1.00 67.56 142 VAL A C 1
ATOM 1180 O O . VAL A 1 142 ? 29.300 0.621 -40.757 1.00 67.56 142 VAL A O 1
ATOM 1183 N N . LEU A 1 143 ? 28.870 -0.977 -39.273 1.00 65.19 143 LEU A N 1
ATOM 1184 C CA . LEU A 1 143 ? 30.138 -1.689 -39.488 1.00 65.19 143 LEU A CA 1
ATOM 1185 C C . LEU A 1 143 ? 30.253 -2.335 -40.880 1.00 65.19 143 LEU A C 1
ATOM 1187 O O . LEU A 1 143 ? 31.364 -2.617 -41.323 1.00 65.19 143 LEU A O 1
ATOM 1191 N N . LEU A 1 144 ? 29.127 -2.569 -41.561 1.00 64.25 144 LEU A N 1
ATOM 1192 C CA . LEU A 1 144 ? 29.071 -3.133 -42.913 1.00 64.25 144 LEU A CA 1
ATOM 1193 C C . LEU A 1 144 ? 29.142 -2.074 -44.030 1.00 64.25 144 LEU A C 1
ATOM 1195 O O . LEU A 1 144 ? 29.147 -2.453 -45.198 1.00 64.25 144 LEU A O 1
ATOM 1199 N N . SER A 1 145 ? 29.183 -0.773 -43.716 1.00 64.00 145 SER A N 1
ATOM 1200 C CA . SER A 1 145 ? 29.350 0.269 -44.739 1.00 64.00 145 SER A CA 1
ATOM 1201 C C . SER A 1 145 ? 30.832 0.521 -45.036 1.00 64.00 145 SER A C 1
ATOM 1203 O O . SER A 1 145 ? 31.599 0.788 -44.109 1.00 64.00 145 SER A O 1
ATOM 1205 N N . ASP A 1 146 ? 31.219 0.506 -46.316 1.00 57.88 146 ASP A N 1
ATOM 1206 C CA . ASP A 1 146 ? 32.610 0.688 -46.780 1.00 57.88 146 ASP A CA 1
ATOM 1207 C C . ASP A 1 146 ? 33.274 1.984 -46.267 1.00 57.88 146 ASP A C 1
ATOM 1209 O O . ASP A 1 146 ? 34.479 2.009 -46.013 1.00 57.88 146 ASP A O 1
ATOM 1213 N N . ASP A 1 147 ? 32.487 3.034 -46.009 1.00 60.19 147 ASP A N 1
ATOM 1214 C CA . ASP A 1 147 ? 32.954 4.322 -45.472 1.00 60.19 147 ASP A CA 1
ATOM 1215 C C . ASP A 1 147 ? 33.535 4.227 -44.043 1.00 60.19 147 ASP A C 1
ATOM 1217 O O . ASP A 1 147 ? 34.335 5.066 -43.630 1.00 60.19 147 ASP A O 1
ATOM 1221 N N . VAL A 1 148 ? 33.166 3.201 -43.265 1.00 57.78 148 VAL A N 1
ATOM 1222 C CA . VAL A 1 148 ? 33.533 3.066 -41.839 1.00 57.78 148 VAL A CA 1
ATOM 1223 C C . VAL A 1 148 ? 34.884 2.371 -41.639 1.00 57.78 148 VAL A C 1
ATOM 1225 O O . VAL A 1 148 ? 35.554 2.598 -40.631 1.00 57.78 148 VAL A O 1
ATOM 1228 N N . GLN A 1 149 ? 35.345 1.597 -42.625 1.00 57.84 149 GLN A N 1
ATOM 1229 C CA . GLN A 1 149 ? 36.685 0.990 -42.635 1.00 57.84 149 GLN A CA 1
ATOM 1230 C C . GLN A 1 149 ? 37.808 2.044 -42.727 1.00 57.84 149 GLN A C 1
ATOM 1232 O O . GLN A 1 149 ? 38.948 1.755 -42.370 1.00 57.84 149 GLN A O 1
ATOM 1237 N N . GLN A 1 150 ? 37.493 3.266 -43.178 1.00 60.56 150 GLN A N 1
ATOM 1238 C CA . GLN A 1 150 ? 38.443 4.380 -43.303 1.00 60.56 150 GLN A CA 1
ATOM 1239 C C . GLN A 1 150 ? 38.455 5.327 -42.090 1.00 60.56 150 GLN A C 1
ATOM 1241 O O . GLN A 1 150 ? 39.247 6.270 -42.051 1.00 60.56 150 GLN A O 1
ATOM 1246 N N . LEU A 1 151 ? 37.586 5.108 -41.098 1.00 66.06 151 LEU A N 1
ATOM 1247 C CA . LEU A 1 151 ? 37.471 5.991 -39.939 1.00 66.06 151 LEU A CA 1
ATOM 1248 C C . LEU A 1 151 ? 38.553 5.709 -38.890 1.00 66.06 151 LEU A C 1
ATOM 1250 O O . LEU A 1 151 ? 38.841 4.563 -38.541 1.00 66.06 151 LEU A O 1
ATOM 1254 N N . ASN A 1 152 ? 39.110 6.782 -38.323 1.00 74.50 152 ASN A N 1
ATOM 1255 C CA . ASN A 1 152 ? 40.032 6.697 -37.196 1.00 74.50 152 ASN A CA 1
ATOM 1256 C C . ASN A 1 152 ? 39.264 6.390 -35.899 1.00 74.50 152 ASN A C 1
ATOM 1258 O O . ASN A 1 152 ? 38.785 7.285 -35.199 1.00 74.50 152 ASN A O 1
ATOM 1262 N N . TRP A 1 153 ? 39.156 5.104 -35.572 1.00 73.50 153 TRP A N 1
ATOM 1263 C CA . TRP A 1 153 ? 38.445 4.623 -34.388 1.00 73.50 153 TRP A CA 1
ATOM 1264 C C . TRP A 1 153 ? 38.983 5.169 -33.066 1.00 73.50 153 TRP A C 1
ATOM 1266 O O . TRP A 1 153 ? 38.195 5.321 -32.135 1.00 73.50 153 TRP A O 1
ATOM 1276 N N . GLN A 1 154 ? 40.278 5.496 -32.972 1.00 73.06 154 GLN A N 1
ATOM 1277 C CA . GLN A 1 154 ? 40.847 6.064 -31.746 1.00 73.06 154 GLN A CA 1
ATOM 1278 C C . GLN A 1 154 ? 40.276 7.452 -31.457 1.00 73.06 154 GLN A C 1
ATOM 1280 O O . GLN A 1 154 ? 39.814 7.691 -30.346 1.00 73.06 154 GLN A O 1
ATOM 1285 N N . GLU A 1 155 ? 40.220 8.326 -32.462 1.00 77.88 155 GLU A N 1
ATOM 1286 C CA . GLU A 1 155 ? 39.687 9.684 -32.303 1.00 77.88 155 GLU A CA 1
ATOM 1287 C C . GLU A 1 155 ? 38.184 9.670 -31.974 1.00 77.88 155 GLU A C 1
ATOM 1289 O O . GLU A 1 155 ? 37.698 10.446 -31.150 1.00 77.88 155 GLU A O 1
ATOM 1294 N N . ILE A 1 156 ? 37.430 8.746 -32.578 1.00 76.25 156 ILE A N 1
ATOM 1295 C CA . ILE A 1 156 ? 35.998 8.578 -32.295 1.00 76.25 156 ILE A CA 1
ATOM 1296 C C . ILE A 1 156 ? 35.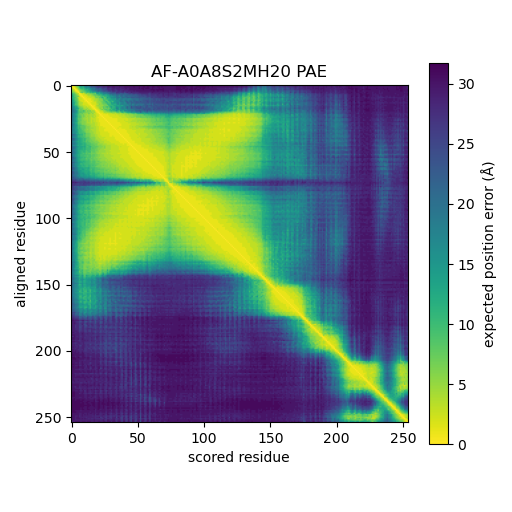776 8.063 -30.866 1.00 76.25 156 ILE A C 1
ATOM 1298 O O . ILE A 1 156 ? 34.902 8.576 -30.166 1.00 76.25 156 ILE A O 1
ATOM 1302 N N . LEU A 1 157 ? 36.556 7.070 -30.425 1.00 74.56 157 LEU A N 1
ATOM 1303 C CA . LEU A 1 157 ? 36.496 6.535 -29.061 1.00 74.56 157 LEU A CA 1
ATOM 1304 C C . LEU A 1 157 ? 36.869 7.589 -28.021 1.00 74.56 157 LEU A C 1
ATOM 1306 O O . LEU A 1 157 ? 36.217 7.663 -26.983 1.00 74.56 157 LEU A O 1
ATOM 1310 N N . GLU A 1 158 ? 37.879 8.408 -28.301 1.00 80.88 158 GLU A N 1
ATOM 1311 C CA . GLU A 1 158 ? 38.311 9.490 -27.420 1.00 80.88 158 GLU A CA 1
ATOM 1312 C C . GLU A 1 158 ? 37.208 10.541 -27.270 1.00 80.88 158 GLU A C 1
ATOM 1314 O O . GLU A 1 158 ? 36.760 10.796 -26.154 1.00 80.88 158 GLU A O 1
ATOM 1319 N N . ARG A 1 159 ? 36.637 11.027 -28.382 1.00 73.94 159 ARG A N 1
ATOM 1320 C CA . ARG A 1 159 ? 35.500 11.964 -28.351 1.00 73.94 159 ARG A CA 1
ATOM 1321 C C . ARG A 1 159 ? 34.259 11.377 -27.682 1.00 73.94 159 ARG A C 1
ATOM 1323 O O . ARG A 1 159 ? 33.542 12.091 -26.979 1.00 73.94 159 ARG A O 1
ATOM 1330 N N . PHE A 1 160 ? 33.962 10.096 -27.914 1.00 77.62 160 PHE A N 1
ATOM 1331 C CA . PHE A 1 160 ? 32.853 9.422 -27.241 1.00 77.62 160 PHE A CA 1
ATOM 1332 C C . PHE A 1 160 ? 33.101 9.339 -25.736 1.00 77.62 160 PHE A C 1
ATOM 1334 O O . PHE A 1 160 ? 32.205 9.674 -24.969 1.00 77.62 160 PHE A O 1
ATOM 1341 N N . ASN A 1 161 ? 34.298 8.930 -25.313 1.00 74.81 161 ASN A N 1
ATOM 1342 C CA . ASN A 1 161 ? 34.654 8.819 -23.902 1.00 74.81 161 ASN A CA 1
ATOM 1343 C C . ASN A 1 161 ? 34.651 10.176 -23.207 1.00 74.81 161 ASN A C 1
ATOM 1345 O O . ASN A 1 161 ? 34.102 10.270 -22.116 1.00 74.81 161 ASN A O 1
ATOM 1349 N N . GLU A 1 162 ? 35.183 11.225 -23.834 1.00 82.12 162 GLU A N 1
ATOM 1350 C CA . GLU A 1 162 ? 35.081 12.592 -23.320 1.00 82.12 162 GLU A CA 1
ATOM 1351 C C . GLU A 1 162 ? 33.617 12.976 -23.111 1.00 82.12 162 GLU A C 1
ATOM 1353 O O . GLU A 1 162 ? 33.217 13.301 -21.996 1.00 82.12 162 GLU A O 1
ATOM 1358 N N . LYS A 1 163 ? 32.784 12.842 -24.151 1.00 76.56 163 LYS A N 1
ATOM 1359 C CA . LYS A 1 163 ? 31.364 13.207 -24.087 1.00 76.56 163 LYS A CA 1
ATOM 1360 C C . LYS A 1 163 ? 30.597 12.382 -23.055 1.00 76.56 163 LYS A C 1
ATOM 1362 O O . LYS A 1 163 ? 29.795 12.931 -22.307 1.00 76.56 163 LYS A O 1
ATOM 1367 N N . ASN A 1 164 ? 30.836 11.074 -23.011 1.00 74.31 164 ASN A N 1
ATOM 1368 C CA . ASN A 1 164 ? 30.196 10.159 -22.077 1.00 74.31 164 ASN A CA 1
ATOM 1369 C C . ASN A 1 164 ? 30.636 10.441 -20.636 1.00 74.31 164 ASN A C 1
ATOM 1371 O O . ASN A 1 164 ? 29.793 10.434 -19.748 1.00 74.31 164 ASN A O 1
ATOM 1375 N N . ASN A 1 165 ? 31.912 10.761 -20.401 1.00 72.50 165 ASN A N 1
ATOM 1376 C CA . ASN A 1 165 ? 32.401 11.183 -19.090 1.00 72.50 165 ASN A CA 1
ATOM 1377 C C . ASN A 1 165 ? 31.770 12.513 -18.671 1.00 72.50 165 ASN A C 1
ATOM 1379 O O . ASN A 1 165 ? 31.275 12.597 -17.554 1.00 72.50 165 ASN A O 1
ATOM 1383 N N . THR A 1 166 ? 31.674 13.502 -19.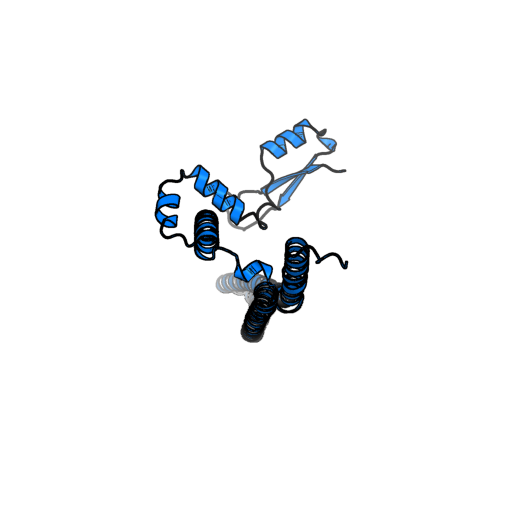566 1.00 77.44 166 THR A N 1
ATOM 1384 C CA . THR A 1 166 ? 30.992 14.774 -19.274 1.00 77.44 166 THR A CA 1
ATOM 1385 C C . THR A 1 166 ? 29.512 14.561 -18.954 1.00 77.44 166 THR A C 1
ATOM 1387 O O . THR A 1 166 ? 29.029 15.030 -17.931 1.00 77.44 166 THR A O 1
ATOM 1390 N N . THR A 1 167 ? 28.779 13.800 -19.773 1.00 68.81 167 THR A N 1
ATOM 1391 C CA . THR A 1 167 ? 27.362 13.497 -19.513 1.00 68.81 167 THR A CA 1
ATOM 1392 C C . THR A 1 167 ? 27.187 12.661 -18.248 1.00 68.81 167 THR A C 1
ATOM 1394 O O . THR A 1 167 ? 26.246 12.877 -17.490 1.00 68.81 167 THR A O 1
ATOM 1397 N N . SER A 1 168 ? 28.094 11.723 -17.976 1.00 66.06 168 SER A N 1
ATOM 1398 C CA . SER A 1 168 ? 28.077 10.958 -16.735 1.00 66.06 168 SER A CA 1
ATOM 1399 C C . SER A 1 168 ? 28.338 11.864 -15.535 1.00 66.06 168 SER A C 1
ATOM 1401 O O . SER A 1 168 ? 27.643 11.720 -14.538 1.00 66.06 168 SER A O 1
ATOM 1403 N N . GLU A 1 169 ? 29.278 12.807 -15.611 1.00 68.81 169 GLU A N 1
ATOM 1404 C CA . GLU A 1 169 ? 29.533 13.815 -14.576 1.00 68.81 169 GLU A CA 1
ATOM 1405 C C . GLU A 1 169 ? 28.314 14.715 -14.353 1.00 68.81 169 GLU A C 1
ATOM 1407 O O . GLU A 1 169 ? 27.901 14.901 -13.210 1.00 68.81 169 GLU A O 1
ATOM 1412 N N . GLU A 1 170 ? 27.680 15.204 -15.420 1.00 69.69 170 GLU A N 1
ATOM 1413 C CA . GLU A 1 170 ? 26.435 15.979 -15.362 1.00 69.69 170 GLU A CA 1
ATOM 1414 C C . GLU A 1 170 ? 25.306 15.182 -14.692 1.00 69.69 170 GLU A C 1
ATOM 1416 O O . GLU A 1 170 ? 24.647 15.677 -13.778 1.00 69.69 170 GLU A O 1
ATOM 1421 N N . LEU A 1 171 ? 25.116 13.917 -15.073 1.00 56.44 171 LEU A N 1
ATOM 1422 C CA . LEU A 1 171 ? 24.136 13.029 -14.446 1.00 56.44 171 LEU A CA 1
ATOM 1423 C C . LEU A 1 171 ? 24.505 12.712 -12.990 1.00 56.44 171 LEU A C 1
ATOM 1425 O O . LEU A 1 171 ? 23.623 12.677 -12.128 1.00 56.44 171 LEU A O 1
ATOM 1429 N N . PHE A 1 172 ? 25.791 12.557 -12.666 1.00 60.69 172 PHE A N 1
ATOM 1430 C CA . PHE A 1 172 ? 26.267 12.408 -11.290 1.00 60.69 172 PHE A CA 1
ATOM 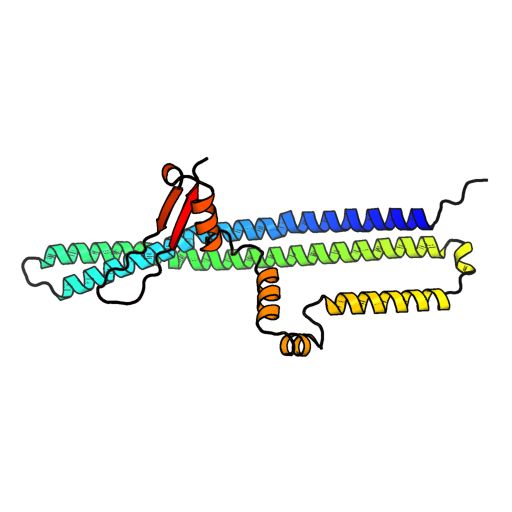1431 C C . PHE A 1 172 ? 25.972 13.652 -10.445 1.00 60.69 172 PHE A C 1
ATOM 1433 O O . PHE A 1 172 ? 25.671 13.509 -9.260 1.00 60.69 172 PHE A O 1
ATOM 1440 N N . GLN A 1 173 ? 25.969 14.857 -11.028 1.00 59.53 173 GLN A N 1
ATOM 1441 C CA . GLN A 1 173 ? 25.530 16.072 -10.331 1.00 59.53 173 GLN A CA 1
ATOM 1442 C C . GLN A 1 173 ? 24.023 16.112 -10.053 1.00 59.53 173 GLN A C 1
ATOM 1444 O O . GLN A 1 173 ? 23.597 16.859 -9.164 1.00 59.53 173 GLN A O 1
ATOM 1449 N N . LEU A 1 174 ? 23.232 15.332 -10.793 1.00 54.44 174 LEU A N 1
ATOM 1450 C CA . LEU A 1 174 ? 21.771 15.276 -10.704 1.00 54.44 174 LEU A CA 1
ATOM 1451 C C . LEU A 1 174 ? 21.256 14.080 -9.882 1.00 54.44 174 LEU A C 1
ATOM 1453 O O . LEU A 1 174 ? 20.086 14.064 -9.503 1.00 54.44 174 LEU A O 1
ATOM 1457 N N . THR A 1 175 ? 22.105 13.091 -9.575 1.00 48.97 175 THR A N 1
ATOM 1458 C CA . THR A 1 175 ? 21.689 11.833 -8.929 1.00 48.97 175 THR A CA 1
ATOM 1459 C C . THR A 1 175 ? 21.958 11.825 -7.415 1.00 48.97 175 THR A C 1
ATOM 1461 O O . THR A 1 175 ? 22.987 12.293 -6.934 1.00 48.97 175 THR A O 1
ATOM 1464 N N . ILE A 1 176 ? 21.039 11.227 -6.645 1.00 47.25 176 ILE A N 1
ATOM 1465 C CA . ILE A 1 176 ? 21.040 11.165 -5.164 1.00 47.25 176 ILE A CA 1
ATOM 1466 C C . ILE A 1 176 ? 22.171 10.264 -4.604 1.00 47.25 176 ILE A C 1
ATOM 1468 O O . ILE A 1 176 ? 22.506 10.329 -3.425 1.00 47.25 176 ILE A O 1
ATOM 1472 N N . THR A 1 177 ? 22.803 9.436 -5.440 1.00 50.12 177 THR A N 1
ATOM 1473 C CA . THR A 1 177 ? 23.811 8.430 -5.048 1.00 50.12 177 THR A CA 1
ATOM 1474 C C . THR A 1 177 ? 25.265 8.847 -5.313 1.00 50.12 177 THR A C 1
ATOM 1476 O O . THR A 1 177 ? 26.146 7.992 -5.398 1.00 50.12 177 THR A O 1
ATOM 1479 N N . ALA A 1 178 ? 25.559 10.141 -5.456 1.00 50.84 178 ALA A N 1
ATOM 1480 C CA . ALA A 1 178 ? 26.940 10.605 -5.606 1.00 50.84 178 ALA A CA 1
ATOM 1481 C C . ALA A 1 178 ? 27.743 10.431 -4.297 1.00 50.84 178 ALA A C 1
ATOM 1483 O O . ALA A 1 178 ? 27.257 10.768 -3.218 1.00 50.84 178 ALA A O 1
ATOM 1484 N N . LYS A 1 179 ? 29.013 9.997 -4.385 1.00 49.47 179 LYS A N 1
ATOM 1485 C CA . LYS A 1 179 ? 29.950 9.898 -3.236 1.00 49.47 179 LYS A CA 1
ATOM 1486 C C . LYS A 1 179 ? 30.139 11.223 -2.469 1.00 49.47 179 LYS A C 1
ATOM 1488 O O . LYS A 1 179 ? 30.528 11.188 -1.308 1.00 49.47 179 LYS A O 1
ATOM 1493 N N . ASN A 1 180 ? 29.776 12.356 -3.080 1.00 50.78 180 ASN A N 1
ATOM 1494 C CA . ASN A 1 180 ? 29.865 13.702 -2.499 1.00 50.78 180 ASN A CA 1
ATOM 1495 C C . ASN A 1 180 ? 28.493 14.276 -2.084 1.00 50.78 180 ASN A C 1
ATOM 1497 O O . ASN A 1 180 ? 28.402 15.444 -1.706 1.00 50.78 180 ASN A O 1
ATOM 1501 N N . PHE A 1 181 ? 27.408 13.491 -2.151 1.00 49.72 181 PHE A N 1
ATOM 1502 C CA . PHE A 1 181 ? 26.068 13.926 -1.728 1.00 49.72 181 PHE A CA 1
ATOM 1503 C C . PHE A 1 181 ? 26.065 14.375 -0.259 1.00 49.72 181 PHE A C 1
ATOM 1505 O O . PHE A 1 181 ? 25.482 15.399 0.091 1.00 49.72 181 PHE A O 1
ATOM 1512 N N . SER A 1 182 ? 26.805 13.661 0.589 1.00 51.38 182 SER A N 1
ATOM 1513 C CA . SER A 1 182 ? 27.004 13.979 2.005 1.00 51.38 182 SER A CA 1
ATOM 1514 C C . SER A 1 182 ? 27.721 15.316 2.236 1.00 51.38 182 SER A C 1
ATOM 1516 O O . SER A 1 182 ? 27.333 16.059 3.137 1.00 51.38 182 SER A O 1
ATOM 1518 N N . GLU A 1 183 ? 28.721 15.664 1.422 1.00 54.62 183 GLU A N 1
ATOM 1519 C CA . GLU A 1 183 ? 29.432 16.949 1.505 1.00 54.62 183 GLU A CA 1
ATOM 1520 C C . GLU A 1 183 ? 28.605 18.109 0.940 1.00 54.62 183 GLU A C 1
ATOM 1522 O O . GLU A 1 183 ? 28.558 19.188 1.532 1.00 54.62 183 GLU A O 1
ATOM 1527 N N . ARG A 1 184 ? 27.871 17.875 -0.154 1.00 52.66 184 ARG A N 1
ATOM 1528 C CA . ARG A 1 184 ? 26.985 18.876 -0.763 1.00 52.66 184 ARG A CA 1
ATOM 1529 C C . ARG A 1 184 ? 25.818 19.224 0.165 1.00 52.66 184 ARG A C 1
ATOM 1531 O O . ARG A 1 184 ? 25.532 20.400 0.337 1.00 52.66 184 ARG A O 1
ATOM 1538 N N . ILE A 1 185 ? 25.208 18.243 0.839 1.00 52.69 185 ILE A N 1
ATOM 1539 C CA . ILE A 1 185 ? 24.181 18.473 1.876 1.00 52.69 185 ILE A CA 1
ATOM 1540 C C . ILE A 1 185 ? 24.754 19.251 3.073 1.00 52.69 185 ILE A C 1
ATOM 1542 O O . ILE A 1 185 ? 24.070 20.116 3.616 1.00 52.69 185 ILE A O 1
ATOM 1546 N N . ARG A 1 186 ? 26.006 18.985 3.471 1.00 53.81 186 ARG A N 1
ATOM 1547 C CA . ARG A 1 186 ? 26.672 19.678 4.591 1.00 53.81 186 ARG A CA 1
ATOM 1548 C C . ARG A 1 186 ? 26.910 21.164 4.337 1.00 53.81 186 ARG A C 1
ATOM 1550 O O . ARG A 1 186 ? 26.858 21.945 5.281 1.00 53.81 186 ARG A O 1
ATOM 1557 N N . ASN A 1 187 ? 27.157 21.529 3.081 1.00 56.81 187 ASN A N 1
ATOM 1558 C CA . ASN A 1 187 ? 27.506 22.891 2.679 1.00 56.81 187 ASN A CA 1
ATOM 1559 C C . ASN A 1 187 ? 26.293 23.720 2.220 1.00 56.81 187 ASN A C 1
ATOM 1561 O O . ASN A 1 187 ? 26.430 24.913 1.951 1.00 56.81 187 ASN A O 1
ATOM 1565 N N . LEU A 1 188 ? 25.105 23.115 2.132 1.00 56.47 188 LEU A N 1
ATOM 1566 C CA . LEU A 1 188 ? 23.868 23.826 1.822 1.00 56.47 188 LEU A CA 1
ATOM 1567 C C . LEU A 1 188 ? 23.319 24.508 3.078 1.00 56.47 188 LEU A C 1
ATOM 1569 O O . LEU A 1 188 ? 23.159 23.902 4.138 1.00 56.47 188 LEU A O 1
ATOM 1573 N N . SER A 1 189 ? 22.973 25.787 2.946 1.00 56.94 189 SER A N 1
ATOM 1574 C CA . SER A 1 189 ? 22.274 26.511 4.008 1.00 56.94 189 SER A CA 1
ATOM 1575 C C . SER A 1 189 ? 20.887 25.899 4.259 1.00 56.94 189 SER A C 1
ATOM 1577 O O . SER A 1 189 ? 20.261 25.330 3.359 1.00 56.94 189 SER A O 1
ATOM 1579 N N . LYS A 1 190 ? 20.363 26.029 5.489 1.00 54.56 190 LYS A N 1
ATOM 1580 C CA . LYS A 1 190 ? 19.050 25.467 5.877 1.00 54.56 190 LYS A CA 1
ATOM 1581 C C . LYS A 1 190 ? 17.920 25.864 4.913 1.00 54.56 190 LYS A C 1
ATOM 1583 O O . LYS A 1 190 ? 17.007 25.075 4.686 1.00 54.56 190 LYS A O 1
ATOM 1588 N N . THR A 1 191 ? 17.987 27.048 4.306 1.00 56.56 191 THR A N 1
ATOM 1589 C CA . THR A 1 191 ? 17.010 27.542 3.323 1.00 56.56 191 THR A CA 1
ATOM 1590 C C . THR A 1 191 ? 17.073 26.786 1.991 1.00 56.56 191 THR A C 1
ATOM 1592 O O . THR A 1 191 ? 16.026 26.465 1.431 1.00 56.56 191 THR A O 1
ATOM 1595 N N . GLN A 1 192 ? 18.268 26.419 1.522 1.00 56.91 192 GLN A N 1
ATOM 1596 C CA . GLN A 1 192 ? 18.473 25.660 0.281 1.00 56.91 192 GLN A CA 1
ATOM 1597 C C . GLN A 1 192 ? 18.104 24.178 0.430 1.00 56.91 192 GLN A C 1
ATOM 1599 O O . GLN A 1 192 ? 17.540 23.580 -0.481 1.00 56.91 192 GLN A O 1
ATOM 1604 N N . LEU A 1 193 ? 18.353 23.584 1.601 1.00 53.28 193 LEU A N 1
ATOM 1605 C CA . LEU A 1 193 ? 17.872 22.229 1.897 1.00 53.28 193 LEU A CA 1
ATOM 1606 C C . LEU A 1 193 ? 16.339 22.183 1.929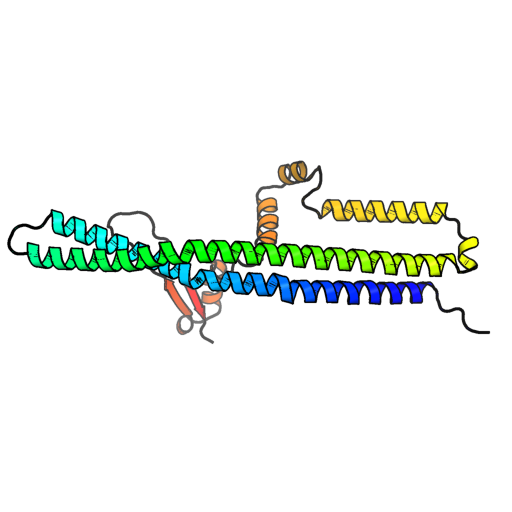 1.00 53.28 193 LEU A C 1
ATOM 1608 O O . LEU A 1 193 ? 15.736 21.244 1.418 1.00 53.28 193 LEU A O 1
ATOM 1612 N N . THR A 1 194 ? 15.699 23.227 2.461 1.00 55.97 194 THR A N 1
ATOM 1613 C CA . THR A 1 194 ? 14.233 23.307 2.551 1.00 55.97 194 THR A CA 1
ATOM 1614 C C . THR A 1 194 ? 13.570 23.477 1.180 1.00 55.97 194 THR A C 1
ATOM 1616 O O . THR A 1 194 ? 12.495 22.924 0.966 1.00 55.97 194 THR A O 1
ATOM 1619 N N . SER A 1 195 ? 14.191 24.188 0.230 1.00 60.69 195 SER A N 1
ATOM 1620 C CA . SER A 1 195 ? 13.661 24.328 -1.136 1.00 60.69 195 SER A CA 1
ATOM 1621 C C . SER A 1 195 ? 13.812 23.048 -1.962 1.00 60.69 195 SER A C 1
ATOM 1623 O O . SER A 1 195 ? 12.883 22.670 -2.670 1.00 60.69 195 SER A O 1
ATOM 1625 N N . ILE A 1 196 ? 14.932 22.332 -1.822 1.00 54.59 196 ILE A N 1
ATOM 1626 C CA . ILE A 1 196 ? 15.147 21.034 -2.481 1.00 54.59 196 ILE A CA 1
ATOM 1627 C C . ILE A 1 196 ? 14.179 19.985 -1.921 1.00 54.59 196 ILE A C 1
ATOM 1629 O O . ILE A 1 196 ? 13.526 19.280 -2.686 1.00 54.59 196 ILE A O 1
ATOM 1633 N N . ILE A 1 197 ? 14.019 19.927 -0.594 1.00 52.78 197 ILE A N 1
ATOM 1634 C CA . ILE A 1 197 ? 13.040 19.055 0.069 1.00 52.78 197 ILE A CA 1
ATOM 1635 C C . ILE A 1 197 ? 11.615 19.427 -0.370 1.00 52.78 197 ILE A C 1
ATOM 1637 O O . ILE A 1 197 ? 10.855 18.537 -0.738 1.00 52.78 197 ILE A O 1
ATOM 1641 N N . LYS A 1 198 ? 11.249 20.715 -0.429 1.00 52.91 198 LYS A N 1
ATOM 1642 C CA . LYS A 1 198 ? 9.943 21.142 -0.966 1.00 52.91 198 LYS A CA 1
ATOM 1643 C C . LYS A 1 198 ? 9.729 20.688 -2.410 1.00 52.91 198 LYS A C 1
ATOM 1645 O O . LYS A 1 198 ? 8.660 20.182 -2.710 1.00 52.91 198 LYS A O 1
ATOM 1650 N N . ASN A 1 199 ? 10.735 20.783 -3.275 1.00 51.31 199 ASN A N 1
ATOM 1651 C CA . ASN A 1 199 ? 10.609 20.353 -4.669 1.00 51.31 199 ASN A CA 1
ATOM 1652 C C . ASN A 1 199 ? 10.475 18.827 -4.818 1.00 51.31 199 ASN A C 1
ATOM 1654 O O . ASN A 1 199 ? 9.746 18.374 -5.693 1.00 51.31 199 ASN A O 1
ATOM 1658 N N . PHE A 1 200 ? 11.105 18.037 -3.941 1.00 40.44 200 PHE A N 1
ATOM 1659 C CA . PHE A 1 200 ? 10.944 16.575 -3.907 1.00 40.44 200 PHE A CA 1
ATOM 1660 C C . PHE A 1 200 ? 9.615 16.116 -3.279 1.00 40.44 200 PHE A C 1
ATOM 1662 O O . PHE A 1 200 ? 9.081 15.085 -3.677 1.00 40.44 200 PHE A O 1
ATOM 1669 N N . TYR A 1 201 ? 9.060 16.872 -2.326 1.00 40.97 201 TYR A N 1
ATOM 1670 C CA . TYR A 1 201 ? 7.756 16.597 -1.700 1.00 40.97 201 TYR A CA 1
ATOM 1671 C C . TYR A 1 201 ? 6.579 17.345 -2.355 1.00 40.97 201 TYR A C 1
ATOM 1673 O O . TYR A 1 201 ? 5.460 17.264 -1.854 1.00 40.97 201 TYR A O 1
ATOM 1681 N N . ASN A 1 202 ? 6.806 18.035 -3.479 1.00 43.56 202 ASN A N 1
ATOM 1682 C CA . ASN A 1 202 ? 5.769 18.742 -4.239 1.00 43.56 202 ASN A CA 1
ATOM 1683 C C . ASN A 1 202 ? 5.004 17.850 -5.230 1.00 43.56 202 ASN A C 1
ATOM 1685 O O . ASN A 1 202 ? 4.237 18.357 -6.044 1.00 43.56 202 ASN A O 1
ATOM 1689 N N . TYR A 1 203 ? 5.130 16.527 -5.113 1.00 39.97 203 TYR A N 1
ATOM 1690 C CA . TYR A 1 203 ? 4.028 15.642 -5.475 1.00 39.97 203 TYR A CA 1
ATOM 1691 C C . TYR A 1 203 ? 3.111 15.518 -4.243 1.00 39.97 203 TYR A C 1
ATOM 1693 O O . TYR A 1 203 ? 3.312 14.680 -3.366 1.00 39.97 203 TYR A O 1
ATOM 1701 N N . ASP A 1 204 ? 2.142 16.436 -4.178 1.00 41.34 204 ASP A N 1
ATOM 1702 C CA . ASP A 1 204 ? 0.922 16.387 -3.356 1.00 41.34 204 ASP A CA 1
ATOM 1703 C C . ASP A 1 204 ? 1.028 16.548 -1.818 1.00 41.34 204 ASP A C 1
ATOM 1705 O O . ASP A 1 204 ? 0.695 15.655 -1.036 1.00 41.34 204 ASP A O 1
ATOM 1709 N N . LYS A 1 205 ? 1.383 17.753 -1.340 1.00 44.03 205 LYS A N 1
ATOM 1710 C CA . LYS A 1 205 ? 1.093 18.166 0.058 1.00 44.03 205 LYS A CA 1
ATOM 1711 C C . LYS A 1 205 ? 0.416 19.530 0.247 1.00 44.03 205 LYS A C 1
ATOM 1713 O O . LYS A 1 205 ? -0.058 19.800 1.351 1.00 44.03 205 LYS A O 1
ATOM 1718 N N . ASP A 1 206 ? 0.282 20.341 -0.802 1.00 40.75 206 ASP A N 1
ATOM 1719 C CA . ASP A 1 206 ? -0.218 21.724 -0.702 1.00 40.75 206 ASP A CA 1
ATOM 1720 C C . ASP A 1 206 ? -1.659 21.939 -1.193 1.00 40.75 206 ASP A C 1
ATOM 1722 O O . ASP A 1 206 ? -2.097 23.070 -1.385 1.00 40.75 206 ASP A O 1
ATOM 1726 N N . THR A 1 207 ? -2.484 20.898 -1.300 1.00 43.50 207 THR A N 1
ATOM 1727 C CA . THR A 1 207 ? -3.907 21.096 -1.630 1.00 43.50 207 THR A CA 1
ATOM 1728 C C . THR A 1 207 ? -4.720 21.724 -0.481 1.00 43.50 207 THR A C 1
ATOM 1730 O O . THR A 1 207 ? -5.891 22.059 -0.674 1.00 43.50 207 THR A O 1
ATOM 1733 N N . TYR A 1 208 ? -4.153 21.925 0.729 1.00 48.00 208 TYR A N 1
ATOM 1734 C CA . TYR A 1 208 ? -4.978 22.202 1.916 1.00 48.00 208 TYR A CA 1
ATOM 1735 C C . TYR A 1 208 ? -4.613 23.354 2.881 1.00 48.00 208 TYR A C 1
ATOM 1737 O O . TYR A 1 208 ? -5.356 23.502 3.853 1.00 48.00 208 TYR A O 1
ATOM 1745 N N . LEU A 1 209 ? -3.649 24.253 2.639 1.00 50.66 209 LEU A N 1
ATOM 1746 C CA . LEU A 1 209 ? -3.402 25.407 3.541 1.00 50.66 209 LEU A CA 1
ATOM 1747 C C . LEU A 1 209 ? -3.362 26.754 2.799 1.00 50.66 209 LEU A C 1
ATOM 1749 O O . LEU A 1 209 ? -2.564 26.952 1.896 1.00 50.66 209 LEU A O 1
ATOM 1753 N N . GLN A 1 210 ? -4.231 27.688 3.198 1.00 56.94 210 GLN A N 1
ATOM 1754 C CA . GLN A 1 210 ? -4.243 29.061 2.685 1.00 56.94 210 GLN A CA 1
ATOM 1755 C C . GLN A 1 210 ? -3.311 29.940 3.533 1.00 56.94 210 GLN A C 1
ATOM 1757 O O . GLN A 1 210 ? -3.453 29.958 4.755 1.00 56.94 210 GLN A O 1
ATOM 1762 N N . THR A 1 211 ? -2.382 30.664 2.902 1.00 66.00 211 THR A N 1
ATOM 1763 C CA . THR A 1 211 ? -1.444 31.581 3.576 1.00 66.00 211 THR A CA 1
ATOM 1764 C C . THR A 1 211 ? -2.081 32.943 3.877 1.00 66.00 211 THR A C 1
ATOM 1766 O O . THR A 1 211 ? -3.044 33.347 3.224 1.00 66.00 211 THR A O 1
ATOM 1769 N N . ASP A 1 212 ? -1.533 33.677 4.852 1.00 62.28 212 ASP A N 1
ATOM 1770 C CA . ASP A 1 212 ? -2.015 35.019 5.223 1.00 62.28 212 ASP A CA 1
ATOM 1771 C C . ASP A 1 212 ? -1.851 36.048 4.096 1.00 62.28 212 ASP A C 1
ATOM 1773 O O . ASP A 1 212 ? -2.684 36.937 3.941 1.00 62.28 212 ASP A O 1
ATOM 1777 N N . GLU A 1 213 ? -0.837 35.885 3.247 1.00 65.38 213 GLU A N 1
ATOM 1778 C CA . GLU A 1 213 ? -0.668 36.688 2.032 1.00 65.38 213 GLU A CA 1
ATOM 1779 C C . GLU A 1 213 ? -1.827 36.469 1.058 1.00 65.38 213 GLU A C 1
ATOM 1781 O O . GLU A 1 213 ? -2.447 37.432 0.615 1.00 65.38 213 GLU A O 1
ATOM 1786 N N . VAL A 1 214 ? -2.191 35.209 0.792 1.00 63.97 214 VAL A N 1
ATOM 1787 C CA . VAL A 1 214 ? -3.342 34.872 -0.061 1.00 63.97 214 VAL A CA 1
ATOM 1788 C C . VAL A 1 214 ? -4.640 35.373 0.573 1.00 63.97 214 VAL A C 1
ATOM 1790 O O . VAL A 1 214 ? -5.503 35.899 -0.122 1.00 63.97 214 VAL A O 1
ATOM 1793 N N . ARG A 1 215 ? -4.774 35.279 1.899 1.00 70.62 215 ARG A N 1
ATOM 1794 C CA . ARG A 1 215 ? -5.932 35.791 2.639 1.00 70.62 215 ARG A CA 1
ATOM 1795 C C . ARG A 1 215 ? -6.095 37.304 2.480 1.00 70.62 215 ARG A C 1
ATOM 1797 O O . ARG A 1 215 ? -7.202 37.775 2.230 1.00 70.62 215 ARG A O 1
ATOM 1804 N N . ASN A 1 216 ? -5.004 38.051 2.606 1.00 70.50 216 ASN A N 1
ATOM 1805 C CA . ASN A 1 216 ? -5.002 39.503 2.449 1.00 70.50 216 ASN A CA 1
ATOM 1806 C C . ASN A 1 216 ? -5.255 39.907 0.996 1.00 70.50 216 ASN A C 1
ATOM 1808 O O . ASN A 1 216 ? -5.984 40.861 0.752 1.00 70.50 216 ASN A O 1
ATOM 1812 N N . LEU A 1 217 ? -4.736 39.137 0.039 1.00 72.56 217 LEU A N 1
ATOM 1813 C CA . LEU A 1 217 ? -4.956 39.362 -1.385 1.00 72.56 217 LEU A CA 1
ATOM 1814 C C . LEU A 1 217 ? -6.423 39.128 -1.780 1.00 72.56 217 LEU A C 1
ATOM 1816 O O . LEU A 1 217 ? -6.990 39.916 -2.529 1.00 72.56 217 LEU A O 1
ATOM 1820 N N . LEU A 1 218 ? -7.080 38.110 -1.214 1.00 71.56 218 LEU A N 1
ATOM 1821 C CA . LEU A 1 218 ? -8.518 37.889 -1.408 1.00 71.56 218 LEU A CA 1
ATOM 1822 C C . LEU A 1 218 ? -9.373 38.987 -0.762 1.00 71.56 218 LEU A C 1
ATOM 1824 O O . LEU A 1 218 ? -10.326 39.448 -1.381 1.00 71.56 218 LEU A O 1
ATOM 1828 N N . LYS A 1 219 ? -9.015 39.439 0.446 1.00 75.06 219 LYS A N 1
ATOM 1829 C CA . LYS A 1 219 ? -9.686 40.570 1.112 1.00 75.06 219 LYS A CA 1
ATOM 1830 C C . LYS A 1 219 ? -9.499 41.895 0.375 1.00 75.06 219 LYS A C 1
ATOM 1832 O O . LYS A 1 219 ? -10.373 42.747 0.433 1.00 75.06 219 LYS A O 1
ATOM 1837 N N . HIS A 1 220 ? -8.363 42.071 -0.294 1.00 74.69 220 HIS A N 1
ATOM 1838 C CA . HIS A 1 220 ? -8.080 43.268 -1.077 1.00 74.69 220 HIS A CA 1
ATOM 1839 C C . HIS A 1 220 ? -8.813 43.265 -2.426 1.00 74.69 220 HIS A C 1
ATOM 1841 O O . HIS A 1 220 ? -9.296 44.305 -2.861 1.00 74.69 220 HIS A O 1
ATOM 1847 N N . ASN A 1 221 ? -8.924 42.098 -3.069 1.00 74.62 221 ASN A N 1
ATOM 1848 C CA . ASN A 1 221 ? -9.428 41.990 -4.440 1.00 74.62 221 ASN A CA 1
ATOM 1849 C C . ASN A 1 221 ? -10.935 41.715 -4.551 1.00 74.62 221 ASN A C 1
ATOM 1851 O O . ASN A 1 221 ? -11.486 41.858 -5.641 1.00 74.62 221 ASN A O 1
ATOM 1855 N N . PHE A 1 222 ? -11.612 41.319 -3.467 1.00 69.06 222 PHE A N 1
ATOM 1856 C CA . PHE A 1 222 ? -13.043 41.007 -3.487 1.00 69.06 222 PHE A CA 1
ATOM 1857 C C . PHE A 1 222 ? -13.786 41.698 -2.334 1.00 69.06 222 PHE A C 1
ATOM 1859 O O . PHE A 1 222 ? -13.285 41.713 -1.210 1.00 69.06 222 PHE A O 1
ATOM 1866 N N . PRO A 1 223 ? -14.991 42.250 -2.578 1.00 73.69 223 PRO A N 1
ATOM 1867 C CA . PRO A 1 223 ? -15.797 42.868 -1.530 1.00 73.69 223 PRO A CA 1
ATOM 1868 C C . PRO A 1 223 ? -16.253 41.819 -0.506 1.00 73.69 223 PRO A C 1
ATOM 1870 O O . PRO A 1 223 ? -16.524 40.674 -0.866 1.00 73.69 223 PRO A O 1
ATOM 1873 N N . GLU A 1 224 ? -16.379 42.215 0.765 1.00 66.00 224 GLU A N 1
ATOM 1874 C CA . GLU A 1 224 ? -16.607 41.296 1.898 1.00 66.00 224 GLU A CA 1
ATOM 1875 C C . GLU A 1 224 ? -17.827 40.380 1.728 1.00 66.00 224 GLU A C 1
ATOM 1877 O O . GLU A 1 224 ? -17.804 39.227 2.144 1.00 66.00 224 GLU A O 1
ATOM 1882 N N . GLN A 1 225 ? -18.859 40.855 1.030 1.00 66.31 225 GLN A N 1
ATOM 1883 C CA . GLN A 1 225 ? -20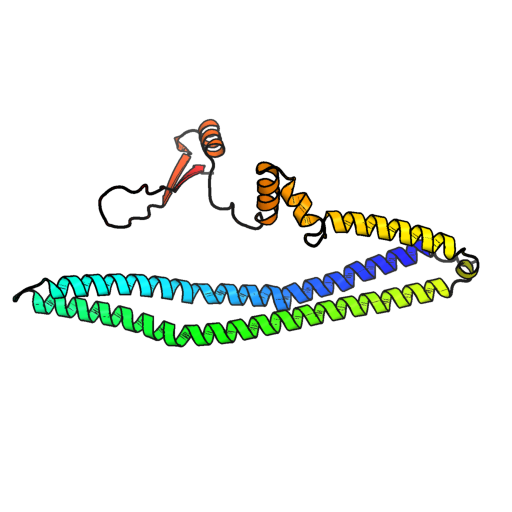.064 40.092 0.689 1.00 66.31 225 GLN A CA 1
ATOM 1884 C C . GLN A 1 225 ? -19.812 38.838 -0.174 1.00 66.31 225 GLN A C 1
ATOM 1886 O O . GLN A 1 225 ? -20.652 37.940 -0.209 1.00 66.31 225 GLN A O 1
ATOM 1891 N N . ASN A 1 226 ? -18.658 38.755 -0.844 1.00 61.31 226 ASN A N 1
ATOM 1892 C CA . ASN A 1 226 ? -18.272 37.633 -1.703 1.00 61.31 226 ASN A CA 1
ATOM 1893 C C . ASN A 1 226 ? -17.235 36.702 -1.047 1.00 61.31 226 ASN A C 1
ATOM 1895 O O . ASN A 1 226 ? -16.790 35.744 -1.686 1.00 61.31 226 ASN A O 1
ATOM 1899 N N . LEU A 1 227 ? -16.850 36.968 0.208 1.00 64.88 227 LEU A N 1
ATOM 1900 C CA . LEU A 1 227 ? -15.834 36.224 0.951 1.00 64.88 227 LEU A CA 1
ATOM 1901 C C . LEU A 1 227 ? -16.474 35.375 2.055 1.00 64.88 227 LEU A C 1
ATOM 1903 O O . LEU A 1 227 ? -17.204 35.882 2.901 1.00 64.88 227 LEU A O 1
ATOM 1907 N N . PHE A 1 228 ? -16.154 34.080 2.093 1.00 58.97 228 PHE A N 1
ATOM 1908 C CA . PHE A 1 228 ? -16.676 33.146 3.099 1.00 58.97 228 PHE A CA 1
ATOM 1909 C C . PHE A 1 228 ? -15.549 32.441 3.845 1.00 58.97 228 PHE A C 1
ATOM 1911 O O . PHE A 1 228 ? -14.571 32.024 3.227 1.00 58.97 228 PHE A O 1
ATOM 1918 N N . ILE A 1 229 ? -15.700 32.264 5.162 1.00 60.97 229 ILE A N 1
ATOM 1919 C CA . ILE A 1 229 ? -14.742 31.535 6.003 1.00 60.97 229 ILE A CA 1
ATOM 1920 C C . ILE A 1 229 ? -15.246 30.109 6.237 1.00 60.97 229 ILE A C 1
ATOM 1922 O O . ILE A 1 229 ? -16.323 29.904 6.791 1.00 60.97 229 ILE A O 1
ATOM 1926 N N . VAL A 1 230 ? -14.446 29.114 5.859 1.00 50.97 230 VAL A N 1
ATOM 1927 C CA . VAL A 1 230 ? -14.676 27.705 6.193 1.00 50.97 230 VAL A CA 1
ATOM 1928 C C . VAL A 1 230 ? -13.835 27.351 7.417 1.00 50.97 230 VAL A C 1
ATOM 1930 O O . VAL A 1 230 ? -12.604 27.404 7.357 1.00 50.97 230 VAL A O 1
ATOM 1933 N N . ILE A 1 231 ? -14.501 26.983 8.516 1.00 55.19 231 ILE A N 1
ATOM 1934 C CA . ILE A 1 231 ? -13.876 26.551 9.773 1.00 55.19 231 ILE A CA 1
ATOM 1935 C C . ILE A 1 231 ? -14.141 25.051 9.962 1.00 55.19 231 ILE A C 1
ATOM 1937 O O . ILE A 1 231 ? -15.293 24.631 10.052 1.00 55.19 231 ILE A O 1
ATOM 1941 N N . GLN A 1 232 ? -13.090 24.229 10.044 1.00 45.56 232 GLN A N 1
ATOM 1942 C CA . GLN A 1 232 ? -13.205 22.842 10.516 1.00 45.56 232 GLN A CA 1
ATOM 1943 C C . GLN A 1 232 ? -12.877 22.788 12.012 1.00 45.56 232 GLN A C 1
ATOM 1945 O O . GLN A 1 232 ? -11.715 22.907 12.402 1.00 45.56 232 GLN A O 1
ATOM 1950 N N . ASN A 1 233 ? -13.898 22.596 12.848 1.00 42.19 233 ASN A N 1
ATOM 1951 C CA . ASN A 1 233 ? -13.726 22.440 14.291 1.00 42.19 233 ASN A CA 1
ATOM 1952 C C . ASN A 1 233 ? -13.497 20.966 14.650 1.00 42.19 233 ASN A C 1
ATOM 1954 O O . ASN A 1 233 ? -14.319 20.113 14.322 1.00 42.19 233 ASN A O 1
ATOM 1958 N N . TYR A 1 234 ? -12.408 20.675 15.367 1.00 42.44 234 TYR A N 1
ATOM 1959 C CA . TYR A 1 234 ? -12.233 19.407 16.077 1.00 42.44 234 TYR A CA 1
ATOM 1960 C C . TYR A 1 234 ? -12.566 19.629 17.553 1.00 42.44 234 TYR A C 1
ATOM 1962 O O . TYR A 1 234 ? -11.801 20.258 18.282 1.00 42.44 234 TYR A O 1
ATOM 1970 N N . THR A 1 235 ? -13.722 19.141 17.996 1.00 37.47 235 THR A N 1
ATOM 1971 C CA . THR A 1 235 ? -14.127 19.187 19.405 1.00 37.47 235 THR A CA 1
ATOM 1972 C C . THR A 1 235 ? -13.678 17.909 20.111 1.00 37.47 235 THR A C 1
ATOM 1974 O O . THR A 1 235 ? -14.376 16.897 20.074 1.00 37.47 235 THR A O 1
ATOM 1977 N N . GLY A 1 236 ? -12.509 17.952 20.754 1.00 39.62 236 GLY A N 1
ATOM 1978 C CA . GLY A 1 236 ? -12.164 17.030 21.837 1.00 39.62 236 GLY A CA 1
ATOM 1979 C C . GLY A 1 236 ? -12.689 17.597 23.155 1.00 39.62 236 GLY A C 1
ATOM 1980 O O . GLY A 1 236 ? -12.391 18.737 23.503 1.00 39.62 236 GLY A O 1
ATOM 1981 N N . SER A 1 237 ? -13.515 16.835 23.864 1.00 41.72 237 SER A N 1
ATOM 1982 C CA . SER A 1 237 ? -14.102 17.222 25.145 1.00 41.72 237 SER A CA 1
ATOM 1983 C C . SER A 1 237 ? -13.115 17.009 26.297 1.00 41.72 237 SER A C 1
ATOM 1985 O O . SER A 1 237 ? -12.982 15.888 26.775 1.00 41.72 237 SER A O 1
ATOM 1987 N N . SER A 1 238 ? -12.470 18.073 26.771 1.00 37.25 238 SER A N 1
ATOM 1988 C CA . SER A 1 238 ? -12.114 18.254 28.189 1.00 37.25 238 SER A CA 1
ATOM 1989 C C . SER A 1 238 ? -11.491 19.631 28.398 1.00 37.25 238 SER A C 1
ATOM 1991 O O . SER A 1 238 ? -10.583 20.039 27.676 1.00 37.25 238 SER A O 1
ATOM 1993 N N . SER A 1 239 ? -12.007 20.342 29.387 1.00 47.19 239 SER A N 1
ATOM 1994 C CA . SER A 1 239 ? -11.657 21.705 29.759 1.00 47.19 239 SER A CA 1
ATOM 1995 C C . SER A 1 239 ? -10.187 21.855 30.169 1.00 47.19 239 SER A C 1
ATOM 1997 O O . SER A 1 239 ? -9.675 21.037 30.927 1.00 47.19 239 SER A O 1
ATOM 1999 N N . ILE A 1 240 ? -9.616 23.004 29.781 1.00 39.91 240 ILE A N 1
ATOM 2000 C CA . ILE A 1 240 ? -8.393 23.666 30.282 1.00 39.91 240 ILE A CA 1
ATOM 2001 C C . ILE A 1 240 ? -7.143 23.492 29.393 1.00 39.91 240 ILE A C 1
ATOM 2003 O O . ILE A 1 240 ? -6.318 22.603 29.560 1.00 39.91 240 ILE A O 1
ATOM 2007 N N . ASN A 1 241 ? -7.023 24.463 28.476 1.00 44.69 241 ASN A N 1
ATOM 2008 C CA . ASN A 1 241 ? -5.812 25.057 27.898 1.00 44.69 241 ASN A CA 1
ATOM 2009 C C . ASN A 1 241 ? -4.693 24.130 27.405 1.00 44.69 241 ASN A C 1
ATOM 2011 O O . ASN A 1 241 ? -3.638 24.054 28.026 1.00 44.69 241 ASN A O 1
ATOM 2015 N N . GLN A 1 242 ? -4.843 23.632 26.172 1.00 36.66 242 GLN A N 1
ATOM 2016 C CA . GLN A 1 242 ? -3.752 23.608 25.189 1.00 36.66 242 GLN A CA 1
ATOM 2017 C C . GLN A 1 242 ? -4.305 23.991 23.805 1.00 36.66 242 GLN A C 1
ATOM 2019 O O . GLN A 1 242 ? -5.403 23.595 23.422 1.00 36.66 242 GLN A O 1
ATOM 2024 N N . SER A 1 243 ? -3.565 24.836 23.085 1.00 38.91 243 SER A N 1
ATOM 2025 C CA . SER A 1 243 ? -3.973 25.536 21.862 1.00 38.91 243 SER A CA 1
ATOM 2026 C C . SER A 1 243 ? -4.490 24.603 20.756 1.00 38.91 243 SER A C 1
ATOM 2028 O O . SER A 1 243 ? -3.710 23.917 20.091 1.00 38.91 243 SER A O 1
ATOM 2030 N N . ILE A 1 244 ? -5.796 24.639 20.494 1.00 37.56 244 ILE A N 1
ATOM 2031 C CA . ILE A 1 244 ? -6.397 24.053 19.294 1.00 37.56 244 ILE A CA 1
ATOM 2032 C C . ILE A 1 244 ? -6.152 25.040 18.149 1.00 37.56 244 ILE A C 1
ATOM 2034 O O . ILE A 1 244 ? -6.710 26.134 18.140 1.00 37.56 244 ILE A O 1
ATOM 2038 N N . LYS A 1 245 ? -5.300 24.684 17.180 1.00 41.31 245 LYS A N 1
ATOM 2039 C CA . LYS A 1 245 ? -5.174 25.454 15.933 1.00 41.31 245 LYS A CA 1
ATOM 2040 C C . LYS A 1 245 ? -6.413 25.193 15.074 1.00 41.31 245 LYS A C 1
ATOM 2042 O O . LYS A 1 245 ? -6.438 24.228 14.310 1.00 41.31 245 LYS A O 1
ATOM 2047 N N . SER A 1 246 ? -7.430 26.039 15.208 1.00 45.28 246 SER A N 1
ATOM 2048 C CA . SER A 1 246 ? -8.506 26.173 14.225 1.00 45.28 246 SER A CA 1
ATOM 2049 C C . SER A 1 246 ? -7.893 26.485 12.854 1.00 45.28 246 SER A C 1
ATOM 2051 O O . SER A 1 246 ? -7.022 27.345 12.721 1.00 45.28 246 SER A O 1
ATOM 2053 N N . ARG A 1 247 ? -8.282 25.728 11.823 1.00 51.78 247 ARG A N 1
ATOM 2054 C CA . ARG A 1 247 ? -7.841 25.970 10.443 1.00 51.78 247 ARG A CA 1
ATOM 2055 C C . ARG A 1 247 ? -8.963 26.688 9.704 1.00 51.78 247 ARG A C 1
ATOM 2057 O O . ARG A 1 247 ? -9.977 26.074 9.385 1.00 51.78 247 ARG A O 1
ATOM 2064 N N . GLU A 1 248 ? -8.765 27.979 9.457 1.00 54.44 248 GLU A N 1
ATOM 2065 C CA . GLU A 1 248 ? -9.721 28.857 8.776 1.00 54.44 248 GLU A CA 1
ATOM 2066 C C . GLU A 1 248 ? -9.261 29.153 7.342 1.00 54.44 248 GLU A C 1
ATOM 2068 O O . GLU A 1 248 ? -8.117 29.574 7.127 1.00 54.44 248 GLU A O 1
ATOM 2073 N N . LYS A 1 249 ? -10.147 28.971 6.356 1.00 58.38 249 LYS A N 1
ATOM 2074 C CA . LYS A 1 249 ? -9.900 29.346 4.952 1.00 58.38 249 LYS A CA 1
ATOM 2075 C C . LYS A 1 249 ? -10.947 30.321 4.437 1.00 58.38 249 LYS A C 1
ATOM 2077 O O . LYS A 1 249 ? -12.131 30.070 4.604 1.00 58.38 249 LYS A O 1
ATOM 2082 N N . ILE A 1 250 ? -10.503 31.367 3.751 1.00 58.62 250 ILE A N 1
ATOM 2083 C CA . ILE A 1 250 ? -11.331 32.318 3.012 1.00 58.62 250 ILE A CA 1
ATOM 2084 C C . ILE A 1 250 ? -11.487 31.836 1.568 1.00 58.62 250 ILE A C 1
ATOM 2086 O O . ILE A 1 250 ? -10.493 31.619 0.883 1.00 58.62 250 ILE A O 1
ATOM 2090 N N . ILE A 1 251 ? -12.713 31.679 1.089 1.00 66.44 251 ILE A N 1
ATOM 2091 C CA . ILE A 1 251 ? -13.012 31.336 -0.306 1.00 66.44 251 ILE A CA 1
ATOM 2092 C C . ILE A 1 251 ? -13.858 32.434 -0.951 1.00 66.44 251 ILE A C 1
ATOM 2094 O O . ILE A 1 251 ? -14.642 33.095 -0.269 1.00 66.44 251 ILE A O 1
ATOM 2098 N N . VAL A 1 252 ? -13.683 32.618 -2.260 1.00 57.53 252 VAL A N 1
ATOM 2099 C CA . VAL A 1 252 ? -14.462 33.553 -3.081 1.00 57.53 252 VAL A CA 1
ATOM 2100 C C . VAL A 1 252 ? -15.541 32.762 -3.804 1.00 57.53 252 VAL A C 1
ATOM 2102 O O . VAL A 1 252 ? -15.261 31.701 -4.364 1.00 57.53 252 VAL A O 1
ATOM 2105 N N . ARG A 1 253 ? -16.775 33.260 -3.789 1.00 49.84 253 ARG A N 1
ATOM 2106 C CA . ARG A 1 253 ? -17.855 32.705 -4.607 1.00 49.84 253 ARG A CA 1
ATOM 2107 C C . ARG A 1 253 ? -17.719 33.246 -6.037 1.00 49.84 253 ARG A C 1
ATOM 2109 O O . ARG A 1 253 ? -17.651 34.461 -6.195 1.00 49.84 253 ARG A O 1
ATOM 2116 N N . ASN A 1 254 ? -17.661 32.361 -7.037 1.00 45.28 254 ASN A N 1
ATOM 2117 C CA . ASN A 1 254 ? -17.872 32.751 -8.439 1.00 45.28 254 ASN A CA 1
ATOM 2118 C C . ASN A 1 254 ? -19.321 33.191 -8.651 1.00 45.28 254 ASN A C 1
ATOM 2120 O O . ASN A 1 254 ? -20.217 32.512 -8.089 1.00 45.28 254 ASN A O 1
#